Protein AF-A0A1D1UBE6-F1 (afdb_monomer_lite)

Organism: Ramazzottius varieornatus (NCBI:txid947166)

pLDDT: mean 70.31, std 23.58, range [20.42, 98.44]

Foldseek 3Di:
DDDDDDDDDDDDDPPPPPPDPAFDWDWDADDVQRAIETETHEADFAVDADPRDLSRQEYHAYNYEYELPRGHAHAENPNHAYYAYENYEDPDPVDARADVLCRNHVNYQLCRHAEYHYYLYEHQAYALCSNANNQNHFWYWYANYPHNFPLVRQVPPDPPDPDRDTCDRDTDTGGDDDDDDDDPRNCVSNCVSNPDDPDDDDDDDDD

Secondary structure (DSSP, 8-state):
-------------------------EEEEETTTTEEEEESSBPPBTT------TT-SEEEEES-EE-SS-BPPPP--TT--EEEEES-EE--SSS--B--HHHHTTTS-GGG--EEEEES-B-SB--GGGGTT-TT--EEEEES----S-GGGGSSS-TT--S----SS-EEEEE--SS----TTHHHHHHHHTT------------

Structure (mmCIF, N/CA/C/O backbone):
data_AF-A0A1D1UBE6-F1
#
_entry.id   AF-A0A1D1UBE6-F1
#
loop_
_atom_site.group_PDB
_atom_site.id
_atom_site.type_symbol
_atom_site.label_atom_id
_atom_site.label_alt_id
_atom_site.label_comp_id
_atom_site.label_asym_id
_atom_site.label_entity_id
_atom_site.label_seq_id
_atom_site.pdbx_PDB_ins_code
_atom_site.Cartn_x
_atom_site.Cartn_y
_atom_site.Cartn_z
_atom_site.occupancy
_atom_site.B_iso_or_equiv
_atom_site.auth_seq_id
_atom_site.auth_comp_id
_atom_site.auth_asym_id
_atom_site.auth_atom_id
_atom_site.pdbx_PDB_model_num
ATOM 1 N N . MET A 1 1 ? 18.551 23.944 -75.180 1.00 42.81 1 MET A N 1
ATOM 2 C CA . MET A 1 1 ? 18.233 24.371 -73.801 1.00 42.81 1 MET A CA 1
ATOM 3 C C . MET A 1 1 ? 17.431 23.241 -73.170 1.00 42.81 1 MET A C 1
ATOM 5 O O . MET A 1 1 ? 16.301 23.029 -73.580 1.00 42.81 1 MET A O 1
ATOM 9 N N . ALA A 1 2 ? 18.058 22.418 -72.327 1.00 40.81 2 ALA A N 1
ATOM 10 C CA . ALA A 1 2 ? 17.449 21.209 -71.765 1.00 40.81 2 ALA A CA 1
ATOM 11 C C . ALA A 1 2 ? 17.191 21.417 -70.267 1.00 40.81 2 ALA A C 1
ATOM 13 O O . ALA A 1 2 ? 18.104 21.796 -69.536 1.00 40.81 2 ALA A O 1
ATOM 14 N N . ILE A 1 3 ? 15.945 21.211 -69.838 1.00 52.19 3 ILE A N 1
ATOM 15 C CA . ILE A 1 3 ? 15.489 21.374 -68.454 1.00 52.19 3 ILE A CA 1
ATOM 16 C C . ILE A 1 3 ? 15.482 19.985 -67.808 1.00 52.19 3 ILE A C 1
ATOM 18 O O . ILE A 1 3 ? 14.700 19.123 -68.203 1.00 52.19 3 ILE A O 1
ATOM 22 N N . PHE A 1 4 ? 16.362 19.761 -66.832 1.00 48.75 4 PHE A N 1
ATOM 23 C CA . PHE A 1 4 ? 16.368 18.545 -66.018 1.00 48.75 4 PHE A CA 1
ATOM 24 C C . PHE A 1 4 ? 15.447 18.729 -64.806 1.00 48.75 4 PHE A C 1
ATOM 26 O O . PHE A 1 4 ? 15.715 19.551 -63.931 1.00 48.75 4 PHE A O 1
ATOM 33 N N . TYR A 1 5 ? 14.370 17.944 -64.746 1.00 55.28 5 TYR A N 1
ATOM 34 C CA . TYR A 1 5 ? 13.499 17.830 -63.577 1.00 55.28 5 TYR A CA 1
ATOM 35 C C . TYR A 1 5 ? 14.087 16.801 -62.602 1.00 55.28 5 TYR A C 1
ATOM 37 O O . TYR A 1 5 ? 14.108 15.604 -62.881 1.00 55.28 5 TYR A O 1
ATOM 45 N N . GLY A 1 6 ? 14.591 17.272 -61.460 1.00 53.41 6 GLY A N 1
ATOM 46 C CA . GLY A 1 6 ? 15.086 16.420 -60.379 1.00 53.41 6 GLY A CA 1
ATOM 47 C C . GLY A 1 6 ? 13.944 15.909 -59.501 1.00 53.41 6 GLY A C 1
ATOM 48 O O . GLY A 1 6 ? 13.337 16.681 -58.762 1.00 53.41 6 GLY A O 1
ATOM 49 N N . VAL A 1 7 ? 13.669 14.606 -59.554 1.00 55.28 7 VAL A N 1
ATOM 50 C CA . VAL A 1 7 ? 12.710 13.932 -58.667 1.00 55.28 7 VAL A CA 1
ATOM 51 C C . VAL A 1 7 ? 13.413 13.607 -57.347 1.00 55.28 7 VAL A C 1
ATOM 53 O O . VAL A 1 7 ? 14.320 12.779 -57.308 1.00 55.28 7 VAL A O 1
ATOM 56 N N . ARG A 1 8 ? 13.022 14.267 -56.250 1.00 65.12 8 ARG A N 1
ATOM 57 C CA . ARG A 1 8 ? 13.488 13.919 -54.898 1.00 65.12 8 ARG A CA 1
ATOM 58 C C . ARG A 1 8 ? 12.625 12.788 -54.341 1.00 65.12 8 ARG A C 1
ATOM 60 O O . ARG A 1 8 ? 11.458 13.000 -54.027 1.00 65.12 8 ARG A O 1
ATOM 67 N N . ALA A 1 9 ? 13.206 11.598 -54.214 1.00 59.09 9 ALA A N 1
ATOM 68 C CA . ALA A 1 9 ? 12.583 10.474 -53.528 1.00 59.09 9 ALA A CA 1
ATOM 69 C C . ALA A 1 9 ? 12.573 10.730 -52.010 1.00 59.09 9 ALA A C 1
ATOM 71 O O . ALA A 1 9 ? 13.627 10.801 -51.379 1.00 59.09 9 ALA A O 1
ATOM 72 N N . PHE A 1 10 ? 11.384 10.883 -51.428 1.00 57.28 10 PHE A N 1
ATOM 73 C CA . PHE A 1 10 ? 11.192 10.894 -49.979 1.00 57.28 10 PHE A CA 1
ATOM 74 C C . PHE A 1 10 ? 11.117 9.450 -49.482 1.00 57.28 10 PHE A C 1
ATOM 76 O O . PHE A 1 10 ? 10.146 8.741 -49.739 1.00 57.28 10 PHE A O 1
ATOM 83 N N . VAL A 1 11 ? 12.158 9.006 -48.780 1.00 70.25 11 VAL A N 1
ATOM 84 C CA . VAL A 1 11 ? 12.165 7.717 -48.083 1.00 70.25 11 VAL A CA 1
ATOM 85 C C . VAL A 1 11 ? 11.374 7.883 -46.787 1.00 70.25 11 VAL A C 1
ATOM 87 O O . VAL A 1 11 ? 11.845 8.501 -45.834 1.00 70.25 11 VAL A O 1
ATOM 90 N N . PHE A 1 12 ? 10.153 7.352 -46.758 1.00 58.09 12 PHE A N 1
ATOM 91 C CA . PHE A 1 12 ? 9.371 7.223 -45.532 1.00 58.09 12 PHE A CA 1
ATOM 92 C C . PHE A 1 12 ? 9.914 6.040 -44.720 1.00 58.09 12 PHE A C 1
ATOM 94 O O . PHE A 1 12 ? 9.637 4.883 -45.029 1.00 58.09 12 PHE A O 1
ATOM 101 N N . CYS A 1 13 ? 10.688 6.323 -43.671 1.00 65.00 13 CYS A N 1
ATOM 102 C CA . CYS A 1 13 ? 10.974 5.333 -42.634 1.00 65.00 13 CYS A CA 1
ATOM 103 C C . CYS A 1 13 ? 9.685 5.056 -41.850 1.00 65.00 13 CYS A C 1
ATOM 105 O O . CYS A 1 13 ? 9.280 5.853 -41.004 1.00 65.00 13 CYS A O 1
ATOM 107 N N . LEU A 1 14 ? 9.041 3.923 -42.129 1.00 58.41 14 LEU A N 1
ATOM 108 C CA . LEU A 1 14 ? 7.989 3.369 -41.281 1.00 58.41 14 LEU A CA 1
ATOM 109 C C . LEU A 1 14 ? 8.622 2.913 -39.964 1.00 58.41 14 LEU A C 1
ATOM 111 O O . LEU A 1 14 ? 9.176 1.820 -39.868 1.00 58.41 14 LEU A O 1
ATOM 115 N N . VAL A 1 15 ? 8.554 3.764 -38.941 1.00 65.56 15 VAL A N 1
ATOM 116 C CA . VAL A 1 15 ? 8.836 3.347 -37.567 1.00 65.56 15 VAL A CA 1
ATOM 117 C C . VAL A 1 15 ? 7.650 2.502 -37.115 1.00 65.56 15 VAL A C 1
ATOM 119 O O . VAL A 1 15 ? 6.598 3.026 -36.754 1.00 65.56 15 VAL A O 1
ATOM 122 N N . VAL A 1 16 ? 7.802 1.180 -37.176 1.00 53.41 16 VAL A N 1
ATOM 123 C CA . VAL A 1 16 ? 6.866 0.253 -36.539 1.00 53.41 16 VAL A CA 1
ATOM 124 C C . VAL A 1 16 ? 7.056 0.409 -35.034 1.00 53.41 16 VAL A C 1
ATOM 126 O O . VAL A 1 16 ? 7.953 -0.185 -34.440 1.00 53.41 16 VAL A O 1
ATOM 129 N N . VAL A 1 17 ? 6.240 1.259 -34.412 1.00 58.31 17 VAL A N 1
ATOM 130 C CA . VAL A 1 17 ? 6.139 1.301 -32.954 1.00 58.31 17 VAL A CA 1
ATOM 131 C C . VAL A 1 17 ? 5.427 0.016 -32.558 1.00 58.31 17 VAL A C 1
ATOM 133 O O . VAL A 1 17 ? 4.223 -0.119 -32.765 1.00 58.31 17 VAL A O 1
ATOM 136 N N . ALA A 1 18 ? 6.179 -0.958 -32.047 1.00 52.38 18 ALA A N 1
ATOM 137 C CA . ALA A 1 18 ? 5.589 -2.120 -31.409 1.00 52.38 18 ALA A CA 1
ATOM 138 C C . ALA A 1 18 ? 4.730 -1.609 -30.247 1.00 52.38 18 ALA A C 1
ATOM 140 O O . ALA A 1 18 ? 5.251 -1.192 -29.213 1.00 52.38 18 ALA A O 1
ATOM 141 N N . THR A 1 19 ? 3.412 -1.588 -30.434 1.00 50.34 19 THR A N 1
ATOM 142 C CA . THR A 1 19 ? 2.464 -1.381 -29.346 1.00 50.34 19 THR A CA 1
ATOM 143 C C . THR A 1 19 ? 2.582 -2.609 -28.461 1.00 50.34 19 THR A C 1
ATOM 145 O O . THR A 1 19 ? 1.944 -3.633 -28.717 1.00 50.34 19 THR A O 1
ATOM 148 N N . SER A 1 20 ? 3.467 -2.549 -27.462 1.00 53.88 20 SER A N 1
ATOM 149 C CA . SER A 1 20 ? 3.431 -3.504 -26.366 1.00 53.88 20 SER A CA 1
ATOM 150 C C . SER A 1 20 ? 1.993 -3.514 -25.866 1.00 53.88 20 SER A C 1
ATOM 152 O O . SER A 1 20 ? 1.394 -2.452 -25.682 1.00 53.88 20 SER A O 1
ATOM 154 N N . ALA A 1 21 ? 1.398 -4.702 -25.754 1.00 54.44 21 ALA A N 1
ATOM 155 C CA . ALA A 1 21 ? 0.095 -4.844 -25.131 1.00 54.44 21 ALA A CA 1
ATOM 156 C C . ALA A 1 21 ? 0.196 -4.147 -23.774 1.00 54.44 21 ALA A C 1
ATOM 158 O O . ALA A 1 21 ? 0.925 -4.605 -22.894 1.00 54.44 21 ALA A O 1
ATOM 159 N N . GLN A 1 22 ? -0.419 -2.969 -23.658 1.00 58.25 22 GLN A N 1
ATOM 160 C CA . GLN A 1 22 ? -0.362 -2.194 -22.436 1.00 58.25 22 GLN A CA 1
ATOM 161 C C . GLN A 1 22 ? -1.044 -3.069 -21.397 1.00 58.25 22 GLN A C 1
ATOM 163 O O . GLN A 1 22 ? -2.243 -3.334 -21.494 1.00 58.25 22 GLN A O 1
ATOM 168 N N . ASN A 1 23 ? -0.267 -3.601 -20.455 1.00 74.69 23 ASN A N 1
ATOM 169 C CA . ASN A 1 23 ? -0.836 -4.222 -19.275 1.00 74.69 23 ASN A CA 1
ATOM 170 C C . ASN A 1 23 ? -1.682 -3.121 -18.630 1.00 74.69 23 ASN A C 1
ATOM 172 O O . ASN A 1 23 ? -1.142 -2.141 -18.131 1.00 74.69 23 ASN A O 1
ATOM 176 N N . LEU A 1 24 ? -3.002 -3.197 -18.770 1.00 88.38 24 LEU A N 1
ATOM 177 C CA . LEU A 1 24 ? -3.910 -2.220 -18.183 1.00 88.38 24 LEU A CA 1
ATOM 178 C C . LEU A 1 24 ? -4.082 -2.576 -16.711 1.00 88.38 24 LEU A C 1
ATOM 180 O O . LEU A 1 24 ? -4.270 -3.749 -16.383 1.00 88.38 24 LEU A O 1
ATOM 184 N N . LEU A 1 25 ? -4.038 -1.566 -15.846 1.00 94.06 25 LEU A N 1
ATOM 185 C CA . LEU A 1 25 ? -4.373 -1.728 -14.438 1.00 94.06 25 LEU A CA 1
ATOM 186 C C . LEU A 1 25 ? -5.823 -2.203 -14.320 1.00 94.06 25 LEU A C 1
ATOM 188 O O . LEU A 1 25 ? -6.737 -1.558 -14.837 1.00 94.06 25 LEU A O 1
ATOM 192 N N . ARG A 1 26 ? -6.039 -3.333 -13.644 1.00 95.69 26 ARG A N 1
ATOM 193 C CA . ARG A 1 26 ? -7.376 -3.892 -13.408 1.00 95.69 26 ARG A CA 1
ATOM 194 C C . ARG A 1 26 ? -7.635 -4.015 -11.921 1.00 95.69 26 ARG A C 1
ATOM 196 O O . ARG A 1 26 ? -6.985 -4.819 -11.263 1.00 95.69 26 ARG A O 1
ATOM 203 N N . CYS A 1 27 ? -8.607 -3.268 -11.415 1.00 97.19 27 CYS A N 1
ATOM 204 C CA . CYS A 1 27 ? -9.098 -3.406 -10.048 1.00 97.19 27 CYS A CA 1
ATOM 205 C C . CYS A 1 27 ? -10.400 -4.211 -10.048 1.00 97.19 27 CYS A C 1
ATOM 207 O O . CYS A 1 27 ? -11.317 -3.912 -10.809 1.00 97.19 27 CYS A O 1
ATOM 209 N N . THR A 1 28 ? -10.456 -5.261 -9.231 1.00 97.38 28 THR A N 1
ATOM 210 C CA . THR A 1 28 ? -11.635 -6.119 -9.057 1.00 97.38 28 THR A CA 1
ATOM 211 C C . THR A 1 28 ? -12.072 -6.055 -7.604 1.00 97.38 28 THR A C 1
ATOM 213 O O . THR A 1 28 ? -11.284 -6.398 -6.723 1.00 97.38 28 THR A O 1
ATOM 216 N N . TYR A 1 29 ? -13.311 -5.625 -7.377 1.00 97.81 29 TYR A N 1
ATOM 217 C CA . TYR A 1 29 ? -13.951 -5.648 -6.067 1.00 97.81 29 TYR A CA 1
ATOM 218 C C . TYR A 1 29 ? -14.656 -6.988 -5.845 1.00 97.81 29 TYR A C 1
ATOM 220 O O . TYR A 1 29 ? -15.282 -7.532 -6.760 1.00 97.81 29 TYR A O 1
ATOM 228 N N . ARG A 1 30 ? -14.560 -7.516 -4.628 1.00 97.81 30 ARG A N 1
ATOM 229 C CA . ARG A 1 30 ? -15.274 -8.701 -4.171 1.00 97.81 30 ARG A CA 1
ATOM 230 C C . ARG A 1 30 ? -16.101 -8.333 -2.943 1.00 97.81 30 ARG A C 1
ATOM 232 O O . ARG A 1 30 ? -15.570 -7.945 -1.912 1.00 97.81 30 ARG A O 1
ATOM 239 N N . GLU A 1 31 ? -17.412 -8.507 -3.062 1.00 96.25 31 GLU A N 1
ATOM 240 C CA . GLU A 1 31 ? -18.382 -8.082 -2.048 1.00 96.25 31 GLU A CA 1
ATOM 241 C C . GLU A 1 31 ? -18.304 -8.911 -0.753 1.00 96.25 31 GLU A C 1
ATOM 243 O O . GLU A 1 31 ? -18.347 -8.353 0.338 1.00 96.25 31 GLU A O 1
ATOM 248 N N . ASN A 1 32 ? -18.105 -10.232 -0.859 1.00 95.12 32 ASN A N 1
ATOM 249 C CA . ASN A 1 32 ? -18.142 -11.156 0.288 1.00 95.12 32 ASN A CA 1
ATOM 250 C C . ASN A 1 32 ? -17.136 -10.825 1.400 1.00 95.12 32 ASN A C 1
ATOM 252 O O . ASN A 1 32 ? -17.429 -11.020 2.576 1.00 95.12 32 ASN A O 1
ATOM 256 N N . ASP A 1 33 ? -15.943 -10.372 1.025 1.00 96.00 33 ASP A N 1
ATOM 257 C CA . ASP A 1 33 ? -14.864 -9.988 1.940 1.00 96.00 33 ASP A CA 1
ATOM 258 C C . ASP A 1 33 ? -14.568 -8.483 1.874 1.00 96.00 33 ASP A C 1
ATOM 260 O O . ASP A 1 33 ? -13.644 -8.006 2.527 1.00 96.00 33 ASP A O 1
ATOM 264 N N . ARG A 1 34 ? -15.368 -7.721 1.110 1.00 97.62 34 ARG A N 1
ATOM 265 C CA . ARG A 1 34 ? -15.159 -6.296 0.828 1.00 97.62 34 ARG A CA 1
ATOM 266 C C . ARG A 1 34 ? -13.705 -6.006 0.446 1.00 97.62 34 ARG A C 1
ATOM 268 O O . ARG A 1 34 ? -13.099 -5.059 0.954 1.00 97.62 34 ARG A O 1
ATOM 275 N N . SER A 1 35 ? -13.124 -6.844 -0.409 1.00 98.25 35 SER A N 1
ATOM 276 C CA . SER A 1 35 ? -11.735 -6.715 -0.846 1.00 98.25 35 SER A CA 1
ATOM 277 C C . SER A 1 35 ? -11.649 -6.141 -2.257 1.00 98.25 35 SER A C 1
ATOM 279 O O . SER A 1 35 ? -12.432 -6.491 -3.139 1.00 98.25 35 SER A O 1
ATOM 281 N N . THR A 1 36 ? -10.671 -5.269 -2.498 1.00 98.44 36 THR A N 1
ATOM 282 C CA . THR A 1 36 ? -10.303 -4.832 -3.847 1.00 98.44 36 THR A CA 1
ATOM 283 C C . THR A 1 36 ? -8.904 -5.325 -4.171 1.00 98.44 36 THR A C 1
ATOM 285 O O . THR A 1 36 ? -7.945 -5.043 -3.457 1.00 98.44 36 THR A O 1
ATOM 288 N N . THR A 1 37 ? -8.762 -6.028 -5.292 1.00 98.06 37 THR A N 1
ATOM 289 C CA . THR A 1 37 ? -7.453 -6.402 -5.839 1.00 98.06 37 THR A CA 1
ATOM 290 C C . THR A 1 37 ? -7.199 -5.642 -7.129 1.00 98.06 37 THR A C 1
ATOM 292 O O . THR A 1 37 ? -7.903 -5.847 -8.116 1.00 98.06 37 THR A O 1
ATOM 295 N N . CYS A 1 38 ? -6.179 -4.789 -7.134 1.00 97.69 38 CYS A N 1
ATOM 296 C CA . CYS A 1 38 ? -5.659 -4.124 -8.318 1.00 97.69 38 CYS A CA 1
ATOM 297 C C . CYS A 1 38 ? -4.440 -4.882 -8.841 1.00 97.69 38 CYS A C 1
ATOM 299 O O . CYS A 1 38 ? -3.483 -5.101 -8.097 1.00 97.69 38 CYS A O 1
ATOM 301 N N . ARG A 1 39 ? -4.476 -5.290 -10.113 1.00 95.75 39 ARG A N 1
ATOM 302 C CA . ARG A 1 39 ? -3.428 -6.100 -10.728 1.00 95.75 39 ARG A CA 1
ATOM 303 C C . ARG A 1 39 ? -2.968 -5.574 -12.081 1.00 95.75 39 ARG A C 1
ATOM 305 O O . ARG A 1 39 ? -3.794 -5.206 -12.919 1.00 95.75 39 ARG A O 1
ATOM 312 N N . GLY A 1 40 ? -1.657 -5.648 -12.302 1.00 93.75 40 GLY A N 1
ATOM 313 C CA . GLY A 1 40 ? -1.020 -5.343 -13.576 1.00 93.75 40 GLY A CA 1
ATOM 314 C C . GLY A 1 40 ? -0.933 -3.847 -13.873 1.00 93.75 40 GLY A C 1
ATOM 315 O O . GLY A 1 40 ? -1.525 -3.007 -13.202 1.00 93.75 40 GLY A O 1
ATOM 316 N N . GLY A 1 41 ? -0.204 -3.526 -14.936 1.00 92.25 41 GLY A N 1
ATOM 317 C CA . GLY A 1 41 ? -0.157 -2.188 -15.509 1.00 92.25 41 GLY A CA 1
ATOM 318 C C . GLY A 1 41 ? 0.529 -1.129 -14.673 1.00 92.25 41 GLY A C 1
ATOM 319 O O . GLY A 1 41 ? 1.384 -1.431 -13.845 1.00 92.25 41 GLY A O 1
ATOM 320 N N . THR A 1 42 ? 0.208 0.128 -14.964 1.00 92.44 42 THR A N 1
ATOM 321 C CA . THR A 1 42 ? 0.824 1.288 -14.321 1.00 92.44 42 THR A CA 1
ATOM 322 C C . THR A 1 42 ? -0.147 1.908 -13.331 1.00 92.44 42 THR A C 1
ATOM 324 O O . THR A 1 42 ? -1.310 2.137 -13.664 1.00 92.44 42 THR A O 1
ATOM 327 N N . TRP A 1 43 ? 0.325 2.176 -12.113 1.00 93.44 43 TRP A N 1
ATOM 328 C CA . TRP A 1 43 ? -0.470 2.922 -11.142 1.00 93.44 43 TRP A CA 1
ATOM 329 C C . TRP A 1 43 ? -0.743 4.342 -11.663 1.00 93.44 43 TRP A C 1
ATOM 331 O O . TRP A 1 43 ? 0.165 4.932 -12.267 1.00 93.44 43 TRP A O 1
ATOM 341 N N . PRO A 1 44 ? -1.940 4.911 -11.429 1.00 93.00 44 PRO A N 1
ATOM 342 C CA . PRO A 1 44 ? -2.297 6.208 -11.987 1.00 93.00 44 PRO A CA 1
ATOM 343 C C . PRO A 1 44 ? -1.344 7.323 -11.541 1.00 93.00 44 PRO A C 1
ATOM 345 O O . PRO A 1 44 ? -0.728 7.260 -10.467 1.00 93.00 44 PRO A O 1
ATOM 348 N N . ALA A 1 45 ? -1.215 8.348 -12.380 1.00 91.38 45 ALA A N 1
ATOM 349 C CA . ALA A 1 45 ? -0.453 9.546 -12.040 1.00 91.38 45 ALA A CA 1
ATOM 350 C C . ALA A 1 45 ? -1.246 10.424 -11.056 1.00 91.38 45 ALA A C 1
ATOM 352 O O . ALA A 1 45 ? -2.471 10.349 -10.987 1.00 91.38 45 ALA A O 1
ATOM 353 N N . ALA A 1 46 ? -0.590 11.291 -10.284 1.00 88.56 46 ALA A N 1
ATOM 354 C CA . ALA A 1 46 ? -1.316 12.152 -9.357 1.00 88.56 46 ALA A CA 1
ATOM 355 C C . ALA A 1 46 ? -2.302 13.060 -10.108 1.00 88.56 46 ALA A C 1
ATOM 357 O O . ALA A 1 46 ? -1.961 13.661 -11.125 1.00 88.56 46 ALA A O 1
ATOM 358 N N . GLY A 1 47 ? -3.520 13.150 -9.572 1.00 87.94 47 GLY A N 1
ATOM 359 C CA . GLY A 1 47 ? -4.668 13.766 -10.240 1.00 87.94 47 GLY A CA 1
ATOM 360 C C . GLY A 1 47 ? -5.615 12.736 -10.861 1.00 87.94 47 GLY A C 1
ATOM 361 O O . GLY A 1 47 ? -6.793 13.031 -11.027 1.00 87.94 47 GLY A O 1
ATOM 362 N N . GLU A 1 48 ? -5.142 11.515 -11.117 1.00 90.12 48 GLU A N 1
ATOM 363 C CA . GLU A 1 48 ? -5.973 10.387 -11.534 1.00 90.12 48 GLU A CA 1
ATOM 364 C C . GLU A 1 48 ? -6.408 9.561 -10.316 1.00 90.12 48 GLU A C 1
ATOM 366 O O . GLU A 1 48 ? -5.647 9.357 -9.366 1.00 90.12 48 GLU A O 1
ATOM 371 N N . THR A 1 49 ? -7.647 9.073 -10.338 1.00 88.88 49 THR A N 1
ATOM 372 C CA . THR A 1 49 ? -8.212 8.242 -9.271 1.00 88.88 49 THR A CA 1
ATOM 373 C C . THR A 1 49 ? -8.413 6.821 -9.783 1.00 88.88 49 THR A C 1
ATOM 375 O O . THR A 1 49 ? -9.207 6.636 -10.712 1.00 88.88 49 THR A O 1
ATOM 378 N N . PRO A 1 50 ? -7.745 5.801 -9.211 1.00 91.50 50 PRO A N 1
ATOM 379 C CA . PRO A 1 50 ? -8.089 4.424 -9.533 1.00 91.50 50 PRO A CA 1
ATOM 380 C C . PRO A 1 50 ? -9.530 4.150 -9.087 1.00 91.50 50 PRO A C 1
ATOM 382 O O . PRO A 1 50 ? -9.970 4.639 -8.046 1.00 91.50 50 PRO A O 1
ATOM 385 N N . ASN A 1 51 ? -10.263 3.362 -9.870 1.00 93.62 51 ASN A N 1
ATOM 386 C CA . ASN A 1 51 ? -11.609 2.937 -9.503 1.00 93.62 51 ASN A CA 1
ATOM 387 C C . ASN A 1 51 ? -11.520 1.843 -8.426 1.00 93.62 51 ASN A C 1
ATOM 389 O O . ASN A 1 51 ? -11.299 0.673 -8.745 1.00 93.62 51 ASN A O 1
ATOM 393 N N . ILE A 1 52 ? -11.618 2.247 -7.160 1.00 97.00 52 ILE A N 1
ATOM 394 C CA . ILE A 1 52 ? -11.609 1.373 -5.984 1.00 97.00 52 ILE A CA 1
ATOM 395 C C . ILE A 1 52 ? -12.874 1.670 -5.189 1.00 97.00 52 ILE A C 1
ATOM 397 O O . ILE A 1 52 ? -13.182 2.835 -4.935 1.00 97.00 52 ILE A O 1
ATOM 401 N N . ASP A 1 53 ? -13.595 0.620 -4.807 1.00 96.88 53 ASP A N 1
ATOM 402 C CA . ASP A 1 53 ? -14.852 0.747 -4.077 1.00 96.88 53 ASP A CA 1
ATOM 403 C C . ASP A 1 53 ? -14.622 1.342 -2.677 1.00 96.88 53 ASP A C 1
ATOM 405 O O . ASP A 1 53 ? -13.686 0.945 -1.976 1.00 96.88 53 ASP A O 1
ATOM 409 N N . ALA A 1 54 ? -15.463 2.290 -2.262 1.00 96.12 54 ALA A N 1
ATOM 410 C CA . ALA A 1 54 ? -15.330 2.978 -0.977 1.00 96.12 54 ALA A CA 1
ATOM 411 C C . ALA A 1 54 ? -15.530 2.044 0.232 1.00 96.12 54 ALA A C 1
ATOM 413 O O . ALA A 1 54 ? -14.990 2.314 1.306 1.00 96.12 54 ALA A O 1
ATOM 414 N N . GLU A 1 55 ? -16.242 0.929 0.050 1.00 97.06 55 GLU A N 1
ATOM 415 C CA . GLU A 1 55 ? -16.467 -0.089 1.079 1.00 97.06 55 GLU A CA 1
ATOM 416 C C . GLU A 1 55 ? -15.284 -1.054 1.239 1.00 97.06 55 GLU A C 1
ATOM 418 O O . GLU A 1 55 ? -15.344 -1.967 2.062 1.00 97.06 55 GLU A O 1
ATOM 423 N N . THR A 1 56 ? -14.203 -0.869 0.471 1.00 98.25 56 THR A N 1
ATOM 424 C CA . THR A 1 56 ? -13.005 -1.713 0.539 1.00 98.25 56 THR A CA 1
ATOM 425 C C . THR A 1 56 ? -12.394 -1.711 1.943 1.00 98.25 56 THR A C 1
ATOM 427 O O . THR A 1 56 ? -11.937 -0.680 2.436 1.00 98.25 56 THR A O 1
ATOM 430 N N . THR A 1 57 ? -12.316 -2.899 2.542 1.00 98.19 57 THR A N 1
ATOM 431 C CA . THR A 1 57 ? -11.632 -3.162 3.820 1.00 98.19 57 THR A CA 1
ATOM 432 C C . THR A 1 57 ? -10.237 -3.749 3.640 1.00 98.19 57 THR A C 1
ATOM 434 O O . THR A 1 57 ? -9.349 -3.515 4.462 1.00 98.19 57 THR A O 1
ATOM 437 N N . GLU A 1 58 ? -10.010 -4.441 2.521 1.00 98.19 58 GLU A N 1
ATOM 438 C CA . GLU A 1 58 ? -8.723 -5.034 2.163 1.00 98.19 58 GLU A CA 1
ATOM 439 C C . GLU A 1 58 ? -8.324 -4.605 0.747 1.00 98.19 58 GLU A C 1
ATOM 441 O O . GLU A 1 58 ? -9.036 -4.887 -0.218 1.00 98.19 58 GLU A O 1
ATOM 446 N N . LEU A 1 59 ? -7.184 -3.927 0.605 1.00 98.25 59 LEU A N 1
ATOM 447 C CA . LEU A 1 59 ? -6.654 -3.496 -0.689 1.00 98.25 59 LEU A CA 1
ATOM 448 C C . LEU A 1 59 ? -5.363 -4.243 -1.019 1.00 98.25 59 LEU A C 1
ATOM 450 O O . LEU A 1 59 ? -4.359 -4.114 -0.320 1.00 98.25 59 LEU A O 1
ATOM 454 N N . GLY A 1 60 ? -5.378 -4.983 -2.125 1.00 97.75 60 GLY A N 1
ATOM 455 C CA . GLY A 1 60 ? -4.203 -5.632 -2.699 1.00 97.75 60 GLY A CA 1
ATOM 456 C C . GLY A 1 60 ? -3.722 -4.927 -3.966 1.00 97.75 60 GLY A C 1
ATOM 457 O O . GLY A 1 60 ? -4.497 -4.751 -4.902 1.00 97.75 60 GLY A O 1
ATOM 458 N N . LEU A 1 61 ? -2.435 -4.593 -4.033 1.00 96.44 61 LEU A N 1
ATOM 459 C CA . LEU A 1 61 ? -1.751 -3.985 -5.176 1.00 96.44 61 LEU A CA 1
ATOM 460 C C . LEU A 1 61 ? -0.694 -4.962 -5.716 1.00 96.44 61 LEU A C 1
ATOM 462 O O . LEU A 1 61 ? 0.344 -5.157 -5.088 1.00 96.44 61 LEU A O 1
ATOM 466 N N . TRP A 1 62 ? -0.966 -5.602 -6.856 1.00 95.38 62 TRP A N 1
ATOM 467 C CA . TRP A 1 62 ? -0.196 -6.746 -7.364 1.00 95.38 62 TRP A CA 1
ATOM 468 C C . TRP A 1 62 ? 0.343 -6.511 -8.770 1.00 95.38 62 TRP A C 1
ATOM 470 O O . TRP A 1 62 ? -0.399 -6.107 -9.662 1.00 95.38 62 TRP A O 1
ATOM 480 N N . ASP A 1 63 ? 1.609 -6.842 -9.017 1.00 92.75 63 ASP A N 1
ATOM 481 C CA . ASP A 1 63 ? 2.211 -6.725 -10.354 1.00 92.75 63 ASP A CA 1
ATOM 482 C C . ASP A 1 63 ? 2.072 -5.300 -10.944 1.00 92.75 63 ASP A C 1
ATOM 484 O O . ASP A 1 63 ? 1.872 -5.127 -12.149 1.00 92.75 63 ASP A O 1
ATOM 488 N N . ILE A 1 64 ? 2.120 -4.270 -10.088 1.00 91.75 64 ILE A N 1
ATOM 489 C CA . ILE A 1 64 ? 1.918 -2.872 -10.478 1.00 91.75 64 ILE A CA 1
ATOM 490 C C . ILE A 1 64 ? 3.268 -2.198 -10.728 1.00 91.75 64 ILE A C 1
ATOM 492 O O . ILE A 1 64 ? 4.202 -2.294 -9.927 1.00 91.75 64 ILE A O 1
ATOM 496 N N . ALA A 1 65 ? 3.358 -1.479 -11.844 1.00 90.88 65 ALA A N 1
ATOM 497 C CA . ALA A 1 65 ? 4.433 -0.541 -12.118 1.00 90.88 65 ALA A CA 1
ATOM 498 C C . ALA A 1 65 ? 4.054 0.836 -11.567 1.00 90.88 65 ALA A C 1
ATOM 500 O O . ALA A 1 65 ? 3.182 1.523 -12.100 1.00 90.88 65 ALA A O 1
ATOM 501 N N . PHE A 1 66 ? 4.711 1.262 -10.500 1.00 88.88 66 PHE A N 1
ATOM 502 C CA . PHE A 1 66 ? 4.542 2.603 -9.970 1.00 88.88 66 PHE A CA 1
ATOM 503 C C . PHE A 1 66 ? 5.484 3.587 -10.664 1.00 88.88 66 PHE A C 1
ATOM 505 O O . PHE A 1 66 ? 6.654 3.293 -10.934 1.00 88.88 66 PHE A O 1
ATOM 512 N N . GLN A 1 67 ? 4.971 4.782 -10.939 1.00 85.62 67 GLN A N 1
ATOM 513 C CA . GLN A 1 67 ? 5.746 5.860 -11.543 1.00 85.62 67 GLN A CA 1
ATOM 514 C C . GLN A 1 67 ? 6.738 6.428 -10.519 1.00 85.62 67 GLN A C 1
ATOM 516 O O . GLN A 1 67 ? 6.400 6.613 -9.350 1.00 85.62 67 GLN A O 1
ATOM 521 N N . LYS A 1 68 ? 7.971 6.720 -10.955 1.00 79.56 68 LYS A N 1
ATOM 522 C CA . LYS A 1 68 ? 9.026 7.288 -10.090 1.00 79.56 68 LYS A CA 1
ATOM 523 C C . LYS A 1 68 ? 8.638 8.648 -9.510 1.00 79.56 68 LYS A C 1
ATOM 525 O O . LYS A 1 68 ? 9.026 8.987 -8.397 1.00 79.56 68 LYS A O 1
ATOM 530 N N . VAL A 1 69 ? 7.925 9.438 -10.304 1.00 80.56 69 VAL A N 1
ATOM 531 C CA . VAL A 1 69 ? 7.488 10.791 -9.971 1.00 80.56 69 VAL A CA 1
ATOM 532 C C . VAL A 1 69 ? 5.979 10.825 -10.148 1.00 80.56 69 VAL A C 1
ATOM 534 O O . VAL A 1 69 ? 5.459 10.198 -11.066 1.00 80.56 69 VAL A O 1
ATOM 537 N N . ASN A 1 70 ? 5.293 11.577 -9.290 1.00 84.81 70 ASN A N 1
ATOM 538 C CA . ASN A 1 70 ? 3.868 11.856 -9.437 1.00 84.81 70 ASN A CA 1
ATOM 539 C C . ASN A 1 70 ? 2.953 10.625 -9.292 1.00 84.81 70 ASN A C 1
ATOM 541 O O . ASN A 1 70 ? 2.031 10.445 -10.078 1.00 84.81 70 ASN A O 1
ATOM 545 N N . VAL A 1 71 ? 3.183 9.778 -8.286 1.00 89.38 71 VAL A N 1
ATOM 546 C CA . VAL A 1 71 ? 2.283 8.654 -7.984 1.00 89.38 71 VAL A CA 1
ATOM 547 C C . VAL A 1 71 ? 0.941 9.158 -7.425 1.00 89.38 71 VAL A C 1
ATOM 549 O O . VAL A 1 71 ? 0.908 10.022 -6.538 1.00 89.38 71 VAL A O 1
ATOM 552 N N . ALA A 1 72 ? -0.179 8.642 -7.941 1.00 93.31 72 ALA A N 1
ATOM 553 C CA . ALA A 1 72 ? -1.484 8.871 -7.330 1.00 93.31 72 ALA A CA 1
ATOM 554 C C . ALA A 1 72 ? -1.525 8.278 -5.920 1.00 93.31 72 ALA A C 1
ATOM 556 O O . ALA A 1 72 ? -1.025 7.180 -5.674 1.00 93.31 72 ALA A O 1
ATOM 557 N N . ALA A 1 73 ? -2.168 8.987 -4.998 1.00 94.75 73 ALA A N 1
ATOM 558 C CA . ALA A 1 73 ? -2.486 8.408 -3.704 1.00 94.75 73 ALA A CA 1
ATOM 559 C C . ALA A 1 73 ? -3.565 7.333 -3.861 1.00 94.75 73 ALA A C 1
ATOM 561 O O . ALA A 1 73 ? -4.450 7.456 -4.711 1.00 94.75 73 ALA A O 1
ATOM 562 N N . ILE A 1 74 ? -3.534 6.327 -2.992 1.00 95.38 74 ILE A N 1
ATOM 563 C CA . ILE A 1 74 ? -4.696 5.478 -2.741 1.00 95.38 74 ILE A CA 1
ATOM 564 C C . ILE A 1 74 ? -5.857 6.414 -2.355 1.00 95.38 74 ILE A C 1
ATOM 566 O O . ILE A 1 74 ? -5.643 7.349 -1.572 1.00 95.38 74 ILE A O 1
ATOM 570 N N . PRO A 1 75 ? -7.062 6.240 -2.931 1.00 95.69 75 PRO A N 1
ATOM 571 C CA . PRO A 1 75 ? -8.220 7.048 -2.568 1.00 95.69 75 PRO A CA 1
ATOM 572 C C . PRO A 1 75 ? -8.518 6.936 -1.067 1.00 95.69 75 PRO A C 1
ATOM 574 O O . PRO A 1 75 ? -8.047 6.027 -0.386 1.00 95.69 75 PRO A O 1
ATOM 577 N N . SER A 1 76 ? -9.287 7.882 -0.530 1.00 95.38 76 SER A N 1
ATOM 578 C CA . SER A 1 76 ? -9.730 7.784 0.862 1.00 95.38 76 SER A CA 1
ATOM 579 C C . SER A 1 76 ? -10.668 6.585 1.001 1.00 95.38 76 SER A C 1
ATOM 581 O O . SER A 1 76 ? -11.764 6.591 0.445 1.00 95.38 76 SER A O 1
ATOM 583 N N . LEU A 1 77 ? -10.212 5.558 1.715 1.00 96.56 77 LEU A N 1
ATOM 584 C CA . LEU A 1 77 ? -10.955 4.332 1.991 1.00 96.56 77 LEU A CA 1
ATOM 585 C C . LEU A 1 77 ? -11.195 4.278 3.506 1.00 96.56 77 LEU A C 1
ATOM 587 O O . LEU A 1 77 ? -10.294 3.874 4.246 1.00 96.56 77 LEU A O 1
ATOM 591 N N . PRO A 1 78 ? -12.353 4.757 3.996 1.00 95.69 78 PRO A N 1
ATOM 592 C CA . PRO A 1 78 ? -12.581 4.955 5.429 1.00 95.69 78 PRO A CA 1
ATOM 593 C C . PRO A 1 78 ? -12.549 3.649 6.229 1.00 95.69 78 PRO A C 1
ATOM 595 O O . PRO A 1 78 ? -12.205 3.676 7.409 1.00 95.69 78 PRO A O 1
ATOM 598 N N . ASN A 1 79 ? -12.857 2.528 5.572 1.00 96.88 79 ASN A N 1
ATOM 599 C CA . ASN A 1 79 ? -12.935 1.199 6.169 1.00 96.88 79 ASN A CA 1
ATOM 600 C C . ASN A 1 79 ? -11.678 0.348 5.917 1.00 96.88 79 ASN A C 1
ATOM 602 O O . ASN A 1 79 ? -11.691 -0.842 6.217 1.00 96.88 79 ASN A O 1
ATOM 606 N N . LEU A 1 80 ? -10.612 0.913 5.334 1.00 97.81 80 LEU A N 1
ATOM 607 C CA . LEU A 1 80 ? -9.423 0.142 4.977 1.00 97.81 80 LEU A CA 1
ATOM 608 C C . LEU A 1 80 ? -8.647 -0.293 6.224 1.00 97.81 80 LEU A C 1
ATOM 610 O O . LEU A 1 80 ? -8.036 0.525 6.911 1.00 97.81 80 LEU A O 1
ATOM 614 N N . GLU A 1 81 ? -8.611 -1.600 6.453 1.00 97.25 81 GLU A N 1
ATOM 615 C CA . GLU A 1 81 ? -7.911 -2.233 7.570 1.00 97.25 81 GLU A CA 1
ATOM 616 C C . GLU A 1 81 ? -6.631 -2.935 7.115 1.00 97.25 81 GLU A C 1
ATOM 618 O O . GLU A 1 81 ? -5.670 -3.024 7.883 1.00 97.25 81 GLU A O 1
ATOM 623 N N . LYS A 1 82 ? -6.590 -3.421 5.867 1.00 97.44 82 LYS A N 1
ATOM 624 C CA . LYS A 1 82 ? -5.447 -4.169 5.334 1.00 97.44 82 LYS A CA 1
ATOM 625 C C . LYS A 1 82 ? -4.981 -3.610 4.002 1.00 97.44 82 LYS A C 1
ATOM 627 O O . LYS A 1 82 ? -5.768 -3.460 3.069 1.00 97.44 82 LYS A O 1
ATOM 632 N N . LEU A 1 83 ? -3.681 -3.355 3.899 1.00 96.94 83 LEU A N 1
ATOM 633 C CA . LEU A 1 83 ? -3.027 -2.946 2.660 1.00 96.94 83 LEU A CA 1
ATOM 634 C C . LEU A 1 83 ? -1.905 -3.928 2.341 1.00 96.94 83 LEU A C 1
ATOM 636 O O . LEU A 1 83 ? -1.000 -4.117 3.148 1.00 96.94 83 LEU A O 1
ATOM 640 N N . SER A 1 84 ? -1.942 -4.526 1.154 1.00 95.81 84 SER A N 1
ATOM 641 C CA . SER A 1 84 ? -0.884 -5.403 0.660 1.00 95.81 84 SER A CA 1
ATOM 642 C C . SER A 1 84 ? -0.354 -4.904 -0.678 1.00 95.81 84 SER A C 1
ATOM 644 O O . SER A 1 84 ? -1.129 -4.616 -1.588 1.00 95.81 84 SER A O 1
ATOM 646 N N . ILE A 1 85 ? 0.966 -4.796 -0.801 1.00 93.75 85 ILE A N 1
ATOM 647 C CA . ILE A 1 85 ? 1.669 -4.422 -2.028 1.00 93.75 85 ILE A CA 1
ATOM 648 C C . ILE A 1 85 ? 2.639 -5.547 -2.357 1.00 93.75 85 ILE A C 1
ATOM 650 O O . ILE A 1 85 ? 3.594 -5.775 -1.617 1.00 93.75 85 ILE A O 1
ATOM 654 N N . ALA A 1 86 ? 2.405 -6.246 -3.462 1.00 92.62 86 ALA A N 1
ATOM 655 C CA . ALA A 1 86 ? 3.157 -7.434 -3.834 1.00 92.62 86 ALA A CA 1
ATOM 656 C C . ALA A 1 86 ? 3.642 -7.370 -5.283 1.00 92.62 86 ALA A C 1
ATOM 658 O O . ALA A 1 86 ? 2.967 -6.827 -6.162 1.00 92.62 86 ALA A O 1
ATOM 659 N N . HIS A 1 87 ? 4.823 -7.940 -5.535 1.00 90.62 87 HIS A N 1
ATOM 660 C CA . HIS A 1 87 ? 5.400 -8.099 -6.880 1.00 90.62 87 HIS A CA 1
ATOM 661 C C . HIS A 1 87 ? 5.435 -6.804 -7.703 1.00 90.62 87 HIS A C 1
ATOM 663 O O . HIS A 1 87 ? 5.384 -6.818 -8.932 1.00 90.62 87 HIS A O 1
ATOM 669 N N . SER A 1 88 ? 5.501 -5.665 -7.022 1.00 88.94 88 SER A N 1
ATOM 670 C CA . SER A 1 88 ? 5.391 -4.366 -7.658 1.00 88.94 88 SER A CA 1
ATOM 671 C C . SER A 1 88 ? 6.775 -3.764 -7.844 1.00 88.94 88 SER A C 1
ATOM 673 O O . SER A 1 88 ? 7.699 -3.972 -7.048 1.00 88.94 88 SER A O 1
ATOM 675 N N . ASN A 1 89 ? 6.943 -3.025 -8.933 1.00 85.44 89 ASN A N 1
ATOM 676 C CA . ASN A 1 89 ? 8.174 -2.301 -9.196 1.00 85.44 89 ASN A CA 1
ATOM 677 C C . ASN A 1 89 ? 7.891 -0.805 -9.192 1.00 85.44 89 ASN A C 1
ATOM 679 O O . ASN A 1 89 ? 6.862 -0.343 -9.674 1.00 85.44 89 ASN A O 1
ATOM 683 N N . TRP A 1 90 ? 8.822 -0.043 -8.641 1.00 81.25 90 TRP A N 1
ATOM 684 C CA . TRP A 1 90 ? 8.892 1.381 -8.918 1.00 81.25 90 TRP A CA 1
ATOM 685 C C . TRP A 1 90 ? 9.804 1.521 -10.118 1.00 81.25 90 TRP A C 1
ATOM 687 O O . TRP A 1 90 ? 10.900 0.956 -10.105 1.00 81.25 90 TRP A O 1
ATOM 697 N N . GLN A 1 91 ? 9.348 2.204 -11.166 1.00 70.81 91 GLN A N 1
ATOM 698 C CA . GLN A 1 91 ? 10.132 2.370 -12.384 1.00 70.81 91 GLN A CA 1
ATOM 699 C C . GLN A 1 91 ? 11.463 3.056 -12.049 1.00 70.81 91 GLN A C 1
ATOM 701 O O . GLN A 1 91 ? 11.554 4.270 -11.866 1.00 70.81 91 GLN A O 1
ATOM 706 N N . ALA A 1 92 ? 12.507 2.244 -11.920 1.00 54.03 92 ALA A N 1
ATOM 707 C CA . ALA A 1 92 ? 13.838 2.685 -11.573 1.00 54.03 92 ALA A CA 1
ATOM 708 C C . ALA A 1 92 ? 14.499 3.253 -12.825 1.00 54.03 92 ALA A C 1
ATOM 710 O O . ALA A 1 92 ? 14.975 2.516 -13.682 1.00 54.03 92 ALA A O 1
ATOM 711 N N . GLY A 1 93 ? 14.553 4.579 -12.931 1.00 57.06 93 GLY A N 1
ATOM 712 C CA . GLY A 1 93 ? 15.619 5.199 -13.713 1.00 57.06 93 GLY A CA 1
ATOM 713 C C . GLY A 1 93 ? 16.936 4.939 -12.983 1.00 57.06 93 GLY A C 1
ATOM 714 O O . GLY A 1 93 ? 17.106 5.523 -11.918 1.00 57.06 93 GLY A O 1
ATOM 715 N N . GLU A 1 94 ? 17.756 4.019 -13.505 1.00 55.31 94 GLU A N 1
ATOM 716 C CA . GLU A 1 94 ? 19.145 3.628 -13.150 1.00 55.31 94 GLU A CA 1
ATOM 717 C C . GLU A 1 94 ? 19.617 3.708 -11.679 1.00 55.31 94 GLU A C 1
ATOM 719 O O . GLU A 1 94 ? 20.813 3.713 -11.403 1.00 55.31 94 GLU A O 1
ATOM 724 N N . GLY A 1 95 ? 18.723 3.707 -10.692 1.00 61.91 95 GLY A N 1
ATOM 725 C CA . GLY A 1 95 ? 19.117 3.887 -9.300 1.00 61.91 95 GLY A CA 1
ATOM 726 C C . GLY A 1 95 ? 18.153 3.290 -8.293 1.00 61.91 95 GLY A C 1
ATOM 727 O O . GLY A 1 95 ? 16.997 2.987 -8.584 1.00 61.91 95 GLY A O 1
ATOM 728 N N . THR A 1 96 ? 18.672 3.150 -7.079 1.00 60.62 96 THR A N 1
ATOM 729 C CA . THR A 1 96 ? 17.976 2.823 -5.838 1.00 60.62 96 THR A CA 1
ATOM 730 C C . THR A 1 96 ? 16.754 3.733 -5.657 1.00 60.62 96 THR A C 1
ATOM 732 O O . THR A 1 96 ? 16.893 4.897 -5.288 1.00 60.62 96 THR A O 1
ATOM 735 N N . VAL A 1 97 ? 15.543 3.243 -5.950 1.00 69.44 97 VAL A N 1
ATOM 736 C CA . VAL A 1 97 ? 14.313 4.036 -5.774 1.00 69.44 97 VAL A CA 1
ATOM 737 C C . VAL A 1 97 ? 13.865 3.940 -4.320 1.00 69.44 97 VAL A C 1
ATOM 739 O O . VAL A 1 97 ? 13.550 2.849 -3.838 1.00 69.44 97 VAL A O 1
ATOM 742 N N . LYS A 1 98 ? 13.843 5.080 -3.619 1.00 73.50 98 LYS A N 1
ATOM 743 C CA . LYS A 1 98 ? 13.163 5.198 -2.324 1.00 73.50 98 LYS A CA 1
ATOM 744 C C . LYS A 1 98 ? 11.684 4.903 -2.553 1.00 73.50 98 LYS A C 1
ATOM 746 O O . LYS A 1 98 ? 11.095 5.496 -3.452 1.00 73.50 98 LYS A O 1
ATOM 751 N N . LEU A 1 99 ? 11.108 3.998 -1.768 1.00 72.88 99 LEU A N 1
ATOM 752 C CA . LEU A 1 99 ? 9.671 3.738 -1.785 1.00 72.88 99 LEU A CA 1
ATOM 753 C C . LEU A 1 99 ? 8.942 5.040 -1.385 1.00 72.88 99 LEU A C 1
ATOM 755 O O . LEU A 1 99 ? 9.090 5.443 -0.232 1.00 72.88 99 LEU A O 1
ATOM 759 N N . PRO A 1 100 ? 8.167 5.704 -2.268 1.00 77.81 100 PRO A N 1
ATOM 760 C CA . PRO A 1 100 ? 7.398 6.894 -1.906 1.00 77.81 100 PRO A CA 1
ATOM 761 C C . PRO A 1 100 ? 6.086 6.450 -1.245 1.00 77.81 100 PRO A C 1
ATOM 763 O O . PRO A 1 100 ? 4.978 6.671 -1.747 1.00 77.81 100 PRO A O 1
ATOM 766 N N . PHE A 1 101 ? 6.227 5.696 -0.150 1.00 83.56 101 PHE A N 1
ATOM 767 C CA . PHE A 1 101 ? 5.101 5.094 0.548 1.00 83.56 101 PHE A CA 1
ATOM 768 C C . PHE A 1 101 ? 4.188 6.198 1.059 1.00 83.56 101 PHE A C 1
ATOM 770 O O . PHE A 1 101 ? 2.990 6.167 0.796 1.00 83.56 101 PHE A O 1
ATOM 777 N N . LYS A 1 102 ? 4.767 7.220 1.699 1.00 86.12 102 LYS A N 1
ATOM 778 C CA . LYS A 1 102 ? 4.080 8.393 2.236 1.00 86.12 102 LYS A CA 1
ATOM 779 C C . LYS A 1 102 ? 3.150 9.049 1.223 1.00 86.12 102 LYS A C 1
ATOM 781 O O . LYS A 1 102 ? 2.040 9.421 1.599 1.00 86.12 102 LYS A O 1
ATOM 786 N N . GLU A 1 103 ? 3.574 9.190 -0.029 1.00 89.25 103 GLU A N 1
ATOM 787 C CA . GLU A 1 103 ? 2.782 9.766 -1.113 1.00 89.25 103 GLU A CA 1
ATOM 788 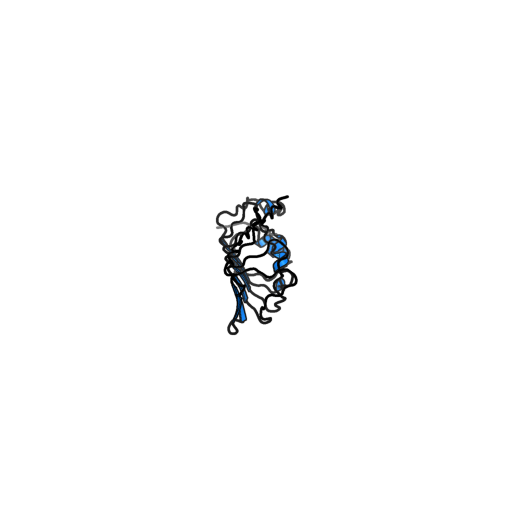C C . GLU A 1 103 ? 1.625 8.850 -1.515 1.00 89.25 103 GLU A C 1
ATOM 790 O O . GLU A 1 103 ? 0.517 9.347 -1.735 1.00 89.25 103 GLU A O 1
ATOM 795 N N . LEU A 1 104 ? 1.871 7.537 -1.572 1.00 91.06 104 LEU A N 1
ATOM 796 C CA . LEU A 1 104 ? 0.871 6.523 -1.901 1.00 91.06 104 LEU A CA 1
ATOM 797 C C . LEU A 1 104 ? -0.232 6.451 -0.833 1.00 91.06 104 LEU A C 1
ATOM 799 O O . LEU A 1 104 ? -1.409 6.406 -1.176 1.00 91.06 104 LEU A O 1
ATOM 803 N N . ILE A 1 105 ? 0.121 6.508 0.454 1.00 92.25 105 ILE A N 1
ATOM 804 C CA . ILE A 1 105 ? -0.826 6.385 1.579 1.00 92.25 105 ILE A CA 1
ATOM 805 C C . ILE A 1 105 ? -1.304 7.732 2.146 1.00 92.25 105 ILE A C 1
ATOM 807 O O . ILE A 1 105 ? -1.861 7.779 3.245 1.00 92.25 105 ILE A O 1
ATOM 811 N N . ARG A 1 106 ? -1.036 8.865 1.481 1.00 92.19 106 ARG A N 1
ATOM 812 C CA . ARG A 1 106 ? -1.283 10.199 2.075 1.00 92.19 106 ARG A CA 1
ATOM 813 C C . ARG A 1 106 ? -2.748 10.464 2.439 1.00 92.19 106 ARG A C 1
ATOM 815 O O . ARG A 1 106 ? -2.997 11.242 3.350 1.00 92.19 106 ARG A O 1
ATOM 822 N N . ASN A 1 107 ? -3.683 9.811 1.748 1.00 93.69 107 ASN A N 1
ATOM 823 C CA . ASN A 1 107 ? -5.124 9.929 1.988 1.00 93.69 107 ASN A CA 1
ATOM 824 C C . ASN A 1 107 ? -5.692 8.754 2.802 1.00 93.69 107 ASN A C 1
ATOM 826 O O . ASN A 1 107 ? -6.892 8.711 3.060 1.00 93.69 107 ASN A O 1
ATOM 830 N N . THR A 1 108 ? -4.861 7.781 3.177 1.00 91.75 108 THR A N 1
ATOM 831 C CA . THR A 1 108 ? -5.295 6.612 3.942 1.00 91.75 108 THR A CA 1
ATOM 832 C C . THR A 1 108 ? -5.462 6.981 5.412 1.00 91.75 108 THR A C 1
ATOM 834 O O . THR A 1 108 ? -4.629 7.687 5.986 1.00 91.75 108 THR A O 1
ATOM 837 N N . ASN A 1 109 ? -6.504 6.451 6.053 1.00 92.75 109 ASN A N 1
ATOM 838 C CA . ASN A 1 109 ? -6.688 6.546 7.498 1.00 92.75 109 ASN A CA 1
ATO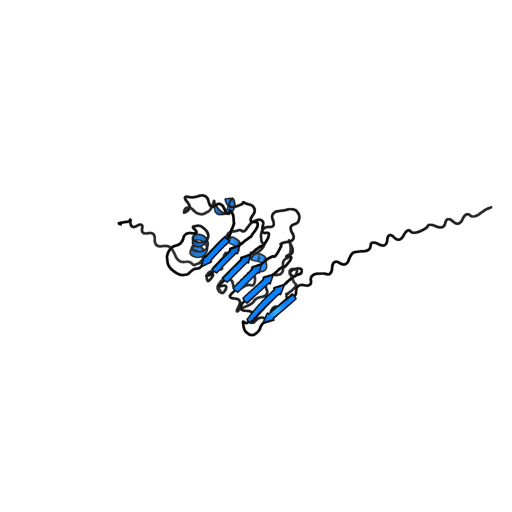M 839 C C . ASN A 1 109 ? -5.664 5.649 8.225 1.00 92.75 109 ASN A C 1
ATOM 841 O O . ASN A 1 109 ? -5.972 4.534 8.634 1.00 92.75 109 ASN A O 1
ATOM 845 N N . ARG A 1 110 ? -4.414 6.117 8.346 1.00 89.56 110 ARG A N 1
ATOM 846 C CA . ARG A 1 110 ? -3.294 5.338 8.918 1.00 89.56 110 ARG A CA 1
ATOM 847 C C . ARG A 1 110 ? -3.588 4.772 10.315 1.00 89.56 110 ARG A C 1
ATOM 849 O O . ARG A 1 110 ? -3.237 3.615 10.538 1.00 89.56 110 ARG A O 1
ATOM 856 N N . PRO A 1 111 ? -4.261 5.504 11.229 1.00 89.81 111 PRO A N 1
ATOM 857 C CA . PRO A 1 111 ? -4.651 4.953 12.524 1.00 89.81 111 PRO A CA 1
ATOM 858 C C . PRO A 1 111 ? -5.653 3.795 12.463 1.00 89.81 111 PRO A C 1
ATOM 860 O O . PRO A 1 111 ? -5.794 3.102 13.462 1.00 89.81 111 PRO A O 1
ATOM 863 N N . ALA A 1 112 ? -6.361 3.581 11.352 1.00 92.50 112 ALA A N 1
ATOM 864 C CA . ALA A 1 112 ? -7.284 2.455 11.193 1.00 92.50 112 ALA A CA 1
ATOM 865 C C . ALA A 1 112 ? -6.624 1.210 10.576 1.00 92.50 112 ALA A C 1
ATOM 867 O O . ALA A 1 112 ? -7.184 0.121 10.671 1.00 92.50 112 ALA A O 1
ATOM 868 N N . LEU A 1 113 ? -5.431 1.341 9.980 1.00 93.56 113 LEU A N 1
ATOM 869 C CA . LEU A 1 113 ? -4.766 0.217 9.326 1.00 93.56 113 LEU A CA 1
ATOM 870 C C . LEU A 1 113 ? -4.219 -0.770 10.368 1.00 93.56 113 LEU A C 1
ATOM 872 O O . LEU A 1 113 ? -3.415 -0.409 11.229 1.00 93.56 113 LEU A O 1
ATOM 876 N N . LEU A 1 114 ? -4.643 -2.026 10.262 1.00 92.88 114 LEU A N 1
ATOM 877 C CA . LEU A 1 114 ? -4.272 -3.125 11.149 1.00 92.88 114 LEU A CA 1
ATOM 878 C C . LEU A 1 114 ? -3.156 -3.984 10.555 1.00 92.88 114 LEU A C 1
ATOM 880 O O . LEU A 1 114 ? -2.298 -4.468 11.296 1.00 92.88 114 LEU A O 1
ATOM 884 N N . GLU A 1 115 ? -3.145 -4.161 9.233 1.00 93.06 115 GLU A N 1
ATOM 885 C CA . GLU A 1 115 ? -2.154 -4.987 8.545 1.00 93.06 115 GLU A CA 1
ATOM 886 C C . GLU A 1 115 ? -1.547 -4.261 7.343 1.00 93.06 115 GLU A C 1
ATOM 888 O O . GLU A 1 115 ? -2.255 -3.728 6.486 1.00 93.06 115 GLU A O 1
ATOM 893 N N . LEU A 1 116 ? -0.217 -4.286 7.265 1.00 91.12 116 LEU A N 1
ATOM 894 C CA . LEU A 1 116 ? 0.547 -3.769 6.140 1.00 91.12 116 LEU A CA 1
ATOM 895 C C . LEU A 1 116 ? 1.490 -4.853 5.619 1.00 91.12 116 LEU A C 1
ATOM 897 O O . LEU A 1 116 ? 2.409 -5.280 6.314 1.00 91.12 116 LEU A O 1
ATOM 901 N N . GLY A 1 117 ? 1.255 -5.292 4.388 1.00 90.81 117 GLY A N 1
ATOM 902 C CA . GLY A 1 117 ? 2.095 -6.240 3.668 1.00 90.81 117 GLY A CA 1
ATOM 903 C C . GLY A 1 117 ? 2.836 -5.558 2.528 1.00 90.81 117 GLY A C 1
ATOM 904 O O . GLY A 1 117 ? 2.243 -4.847 1.720 1.00 90.81 117 GLY A O 1
ATOM 905 N N . ILE A 1 118 ? 4.141 -5.772 2.454 1.00 88.19 118 ILE A N 1
ATOM 906 C CA . ILE A 1 118 ? 5.009 -5.253 1.406 1.00 88.19 118 ILE A CA 1
ATOM 907 C C . ILE A 1 118 ? 5.935 -6.392 0.967 1.00 88.19 118 ILE A C 1
ATOM 909 O O . ILE A 1 118 ? 6.925 -6.706 1.626 1.00 88.19 118 ILE A O 1
ATOM 913 N N . GLU A 1 119 ? 5.624 -7.036 -0.152 1.00 86.75 119 GLU A N 1
ATOM 914 C CA . GLU A 1 119 ? 6.262 -8.289 -0.554 1.00 86.75 119 GLU A CA 1
ATOM 915 C C . GLU A 1 119 ? 6.860 -8.248 -1.960 1.00 86.75 119 GLU A C 1
ATOM 917 O O . GLU A 1 119 ? 6.315 -7.647 -2.888 1.00 86.75 119 GLU A O 1
ATOM 922 N N . SER A 1 120 ? 7.974 -8.959 -2.136 1.00 80.69 120 SER A N 1
ATOM 923 C CA . SER A 1 120 ? 8.588 -9.270 -3.432 1.00 80.69 120 SER A CA 1
ATOM 924 C C . SER A 1 120 ? 8.767 -8.052 -4.338 1.00 80.69 120 SER A C 1
ATOM 926 O O . SER A 1 120 ? 8.597 -8.135 -5.556 1.00 80.69 120 SER A O 1
ATOM 928 N N . SER A 1 121 ? 9.066 -6.902 -3.746 1.00 77.62 121 SER A N 1
ATOM 929 C CA . SER A 1 121 ? 9.099 -5.634 -4.451 1.00 77.62 121 SER A CA 1
ATOM 930 C C . SER A 1 121 ? 10.509 -5.050 -4.440 1.00 77.62 121 SER A C 1
ATOM 932 O O . SER A 1 121 ? 11.310 -5.250 -3.522 1.00 77.62 121 SER A O 1
ATOM 934 N N . ARG A 1 122 ? 10.861 -4.347 -5.516 1.00 73.56 122 ARG A N 1
ATOM 935 C CA . ARG A 1 122 ? 12.211 -3.794 -5.682 1.00 73.56 122 ARG A CA 1
ATOM 936 C C . ARG A 1 122 ? 12.277 -2.386 -5.100 1.00 73.56 122 ARG A C 1
ATOM 938 O O . ARG A 1 122 ? 12.082 -1.416 -5.827 1.00 73.56 122 ARG A O 1
ATOM 945 N N . TYR A 1 123 ? 12.538 -2.279 -3.798 1.00 70.75 123 TYR A N 1
ATOM 946 C CA . TYR A 1 123 ? 12.773 -0.991 -3.135 1.00 70.75 123 TYR A CA 1
ATOM 947 C C . TYR A 1 123 ? 14.235 -0.811 -2.825 1.00 70.75 123 TYR A C 1
ATOM 949 O O . TYR A 1 123 ? 14.870 -1.709 -2.294 1.00 70.75 123 TYR A O 1
ATOM 957 N N . GLY A 1 124 ? 14.744 0.376 -3.099 1.00 66.06 124 GLY A N 1
ATOM 958 C CA . GLY A 1 124 ? 16.106 0.716 -2.767 1.00 66.06 124 GLY A CA 1
ATOM 959 C C . GLY A 1 124 ? 16.330 0.911 -1.266 1.00 66.06 124 GLY A C 1
ATOM 960 O O . GLY A 1 124 ? 17.241 0.332 -0.680 1.00 66.06 124 GLY A O 1
ATOM 961 N N . SER A 1 125 ? 15.462 1.692 -0.630 1.00 72.19 125 SER A N 1
ATOM 962 C CA . SER A 1 125 ? 15.492 1.959 0.807 1.00 72.19 125 SER A CA 1
ATOM 963 C C . SER A 1 125 ? 14.094 2.291 1.324 1.00 72.19 125 SER A C 1
ATOM 965 O O . SER A 1 125 ? 13.209 2.688 0.558 1.00 72.19 125 SER A O 1
ATOM 967 N N . VAL A 1 126 ? 13.910 2.118 2.631 1.00 71.31 126 VAL A N 1
ATOM 968 C CA . VAL A 1 126 ? 12.710 2.526 3.363 1.00 71.31 126 VAL A CA 1
ATOM 969 C C . VAL A 1 126 ? 13.156 3.347 4.566 1.00 71.31 126 VAL A C 1
ATOM 971 O O . VAL A 1 126 ? 14.148 3.018 5.212 1.00 71.31 126 VAL A O 1
ATOM 974 N N . ASP A 1 127 ? 12.452 4.442 4.817 1.00 75.50 127 ASP A N 1
ATOM 975 C CA . ASP A 1 127 ? 12.732 5.390 5.893 1.00 75.50 127 ASP A CA 1
ATOM 976 C C . ASP A 1 127 ? 11.733 5.156 7.037 1.00 75.50 127 ASP A C 1
ATOM 978 O O . ASP A 1 127 ? 10.564 4.861 6.793 1.00 75.50 127 ASP A O 1
ATOM 982 N N . GLU A 1 128 ? 12.183 5.254 8.289 1.00 72.31 128 GLU A N 1
ATOM 983 C CA . GLU A 1 128 ? 11.338 5.055 9.477 1.00 72.31 128 GLU A CA 1
ATOM 984 C C . GLU A 1 128 ? 10.108 5.974 9.465 1.00 72.31 128 GLU A C 1
ATOM 986 O O . GLU A 1 128 ? 9.014 5.586 9.881 1.00 72.31 128 GLU A O 1
ATOM 991 N N . GLN A 1 129 ? 10.264 7.179 8.911 1.00 78.94 129 GLN A N 1
ATOM 992 C CA . GLN A 1 129 ? 9.205 8.180 8.846 1.00 78.94 129 GLN A CA 1
ATOM 993 C C . GLN A 1 129 ? 8.075 7.791 7.884 1.00 78.94 129 GLN A C 1
ATOM 995 O O . GLN A 1 129 ? 6.976 8.342 7.983 1.00 78.94 129 GLN A O 1
ATOM 1000 N N . GLU A 1 130 ? 8.307 6.831 6.981 1.00 77.69 130 GLU A N 1
ATOM 1001 C CA . GLU A 1 130 ? 7.282 6.295 6.073 1.00 77.69 130 GLU A CA 1
ATOM 1002 C C . GLU A 1 130 ? 6.186 5.546 6.844 1.00 77.69 130 GLU A C 1
ATOM 1004 O O . GLU A 1 130 ? 5.036 5.508 6.406 1.00 77.69 130 GLU A O 1
ATOM 1009 N N . PHE A 1 131 ? 6.516 5.008 8.024 1.00 79.56 131 PHE A N 1
ATOM 1010 C CA . PHE A 1 131 ? 5.583 4.282 8.887 1.00 79.56 131 PHE A CA 1
ATOM 1011 C C . PHE A 1 131 ? 5.026 5.132 10.041 1.00 79.56 131 PHE A C 1
ATOM 1013 O O . PHE A 1 131 ? 4.328 4.626 10.923 1.00 79.56 131 PHE A O 1
ATOM 1020 N N . ALA A 1 132 ? 5.285 6.440 10.048 1.00 82.00 132 ALA A N 1
ATOM 1021 C CA . ALA A 1 132 ? 4.710 7.325 11.050 1.00 82.00 132 ALA A CA 1
ATOM 1022 C C . ALA A 1 132 ? 3.176 7.427 10.898 1.00 82.00 132 ALA A C 1
ATOM 1024 O O . ALA A 1 132 ? 2.643 7.659 9.804 1.00 82.00 132 ALA A O 1
ATOM 1025 N N . GLY A 1 133 ? 2.464 7.301 12.022 1.00 84.38 133 GLY A N 1
ATOM 1026 C CA . GLY A 1 133 ? 1.003 7.439 12.104 1.00 84.38 133 GLY A CA 1
ATOM 1027 C C . GLY A 1 133 ? 0.206 6.131 12.017 1.00 84.38 133 GLY A C 1
ATOM 1028 O O . GLY A 1 133 ? -1.016 6.170 12.127 1.00 84.38 133 GLY A O 1
ATOM 1029 N N . PHE A 1 134 ? 0.865 4.981 11.863 1.00 85.94 134 PHE A N 1
ATOM 1030 C CA . PHE A 1 134 ? 0.238 3.654 11.906 1.00 85.94 134 PHE A CA 1
ATOM 1031 C C . PHE A 1 134 ? 0.072 3.140 13.346 1.00 85.94 134 PHE A C 1
ATOM 1033 O O . PHE A 1 134 ? 0.664 2.142 13.746 1.00 85.94 134 PHE A O 1
ATOM 1040 N N . THR A 1 135 ? -0.714 3.847 14.158 1.00 88.06 135 THR A N 1
ATOM 1041 C CA . THR A 1 135 ? -0.820 3.591 15.608 1.00 88.06 135 THR A CA 1
ATOM 1042 C C . THR A 1 135 ? -1.568 2.308 15.977 1.00 88.06 135 THR A C 1
ATOM 1044 O O . THR A 1 135 ? -1.367 1.796 17.076 1.00 88.06 135 THR A O 1
ATOM 1047 N N . SER A 1 136 ? -2.403 1.778 15.079 1.00 89.44 136 SER A N 1
ATOM 1048 C CA . SER A 1 136 ? -3.165 0.536 15.297 1.00 89.44 136 SER A CA 1
ATOM 1049 C C . SER A 1 136 ? -2.603 -0.668 14.548 1.00 89.44 136 SER A C 1
ATOM 1051 O O . SER A 1 136 ? -3.216 -1.737 14.581 1.00 89.44 136 SER A O 1
ATOM 1053 N N . LEU A 1 137 ? -1.455 -0.517 13.880 1.00 86.12 137 LEU A N 1
ATOM 1054 C CA . LEU A 1 137 ? -0.862 -1.591 13.098 1.00 86.12 137 LEU A CA 1
ATOM 1055 C C . LEU A 1 137 ? -0.498 -2.753 14.021 1.00 86.12 137 LEU A C 1
ATOM 1057 O O . LEU A 1 137 ? 0.209 -2.585 15.013 1.00 86.12 137 LEU A O 1
ATOM 1061 N N . ARG A 1 138 ? -1.005 -3.939 13.695 1.00 88.75 138 ARG A N 1
ATOM 1062 C CA . ARG A 1 138 ? -0.784 -5.191 14.432 1.00 88.75 138 ARG A CA 1
ATOM 1063 C C . ARG A 1 138 ? 0.118 -6.143 13.682 1.00 88.75 138 ARG A C 1
ATOM 1065 O O . ARG A 1 138 ? 0.736 -6.996 14.315 1.00 88.75 138 ARG A O 1
ATOM 1072 N N . LYS A 1 139 ? 0.156 -6.007 12.356 1.00 85.62 139 LYS A N 1
ATOM 1073 C CA . LYS A 1 139 ? 0.951 -6.846 11.479 1.00 85.62 139 LYS A CA 1
ATOM 1074 C C . LYS A 1 139 ? 1.687 -6.015 10.441 1.00 85.62 139 LYS A C 1
ATOM 1076 O O . LYS A 1 139 ? 1.065 -5.268 9.688 1.00 85.62 139 LYS A O 1
ATOM 1081 N N . LEU A 1 140 ? 3.003 -6.182 10.392 1.00 85.88 140 LEU A N 1
ATOM 1082 C CA . LEU A 1 140 ? 3.849 -5.654 9.327 1.00 85.88 140 LEU A CA 1
ATOM 1083 C C . LEU A 1 140 ? 4.596 -6.829 8.707 1.00 85.88 140 LEU A C 1
ATOM 1085 O O . LEU A 1 140 ? 5.371 -7.493 9.393 1.00 85.88 140 LEU A O 1
ATOM 1089 N N . VAL A 1 141 ? 4.349 -7.073 7.422 1.00 84.94 141 VAL A N 1
ATOM 1090 C CA . VAL A 1 141 ? 5.050 -8.094 6.643 1.00 84.94 141 VAL A CA 1
ATOM 1091 C C . VAL A 1 141 ? 5.921 -7.402 5.614 1.00 84.94 141 VAL A C 1
ATOM 1093 O O . VAL A 1 141 ? 5.412 -6.702 4.742 1.00 84.94 141 VAL A O 1
ATOM 1096 N N . MET A 1 142 ? 7.233 -7.613 5.682 1.00 81.88 142 MET A N 1
ATOM 1097 C CA . MET A 1 142 ? 8.154 -7.218 4.620 1.00 81.88 142 MET A CA 1
ATOM 1098 C C . MET A 1 142 ? 8.969 -8.426 4.183 1.00 81.88 142 MET A C 1
ATOM 1100 O O . MET A 1 142 ? 9.860 -8.849 4.910 1.00 81.88 142 MET A O 1
ATOM 1104 N N . ARG A 1 143 ? 8.670 -8.992 3.010 1.00 81.00 143 ARG A N 1
ATOM 1105 C CA . ARG A 1 143 ? 9.323 -10.212 2.501 1.00 81.00 143 ARG A CA 1
ATOM 1106 C C . ARG A 1 143 ? 9.905 -10.002 1.117 1.00 81.00 143 ARG A C 1
ATOM 1108 O O . ARG A 1 143 ? 9.305 -9.315 0.298 1.00 81.00 143 ARG A O 1
ATOM 1115 N N . ASN A 1 144 ? 11.040 -10.636 0.827 1.00 80.06 144 ASN A N 1
ATOM 1116 C CA . ASN A 1 144 ? 11.623 -10.706 -0.521 1.00 80.06 144 ASN A CA 1
ATOM 1117 C C . ASN A 1 144 ? 11.831 -9.338 -1.199 1.00 80.06 144 ASN A C 1
ATOM 1119 O O . ASN A 1 144 ? 11.786 -9.226 -2.424 1.00 80.06 144 ASN A O 1
ATOM 1123 N N . ASN A 1 145 ? 12.062 -8.286 -0.411 1.00 74.81 145 ASN A N 1
ATOM 1124 C CA . ASN A 1 145 ? 12.354 -6.961 -0.945 1.00 74.81 145 ASN A CA 1
ATOM 1125 C C . ASN A 1 145 ? 13.863 -6.793 -1.146 1.00 74.81 145 ASN A C 1
ATOM 1127 O O . ASN A 1 145 ? 14.658 -7.149 -0.274 1.00 74.81 145 ASN A O 1
ATOM 1131 N N . THR A 1 146 ? 14.274 -6.206 -2.271 1.00 72.06 146 THR A N 1
ATOM 1132 C CA . THR A 1 146 ? 15.696 -5.950 -2.562 1.00 72.06 146 THR A CA 1
ATOM 1133 C C . THR A 1 146 ? 16.182 -4.657 -1.905 1.00 72.06 146 THR A C 1
ATOM 1135 O O . THR A 1 146 ? 16.605 -3.746 -2.609 1.00 72.06 1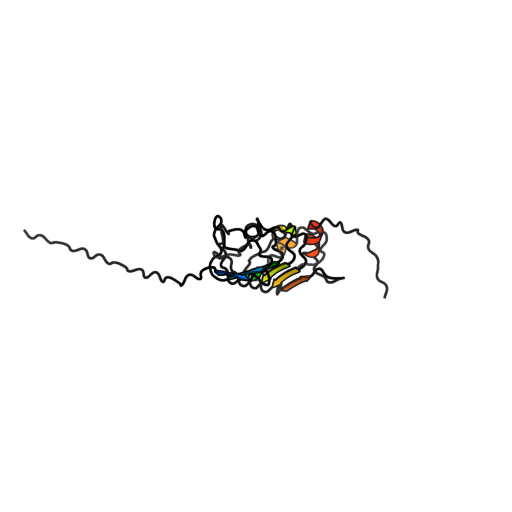46 THR A O 1
ATOM 1138 N N . LEU A 1 147 ? 16.107 -4.558 -0.576 1.00 65.38 147 LEU A N 1
ATOM 1139 C CA . LEU A 1 147 ? 16.605 -3.391 0.160 1.00 65.38 147 LEU A CA 1
ATOM 1140 C C . LEU A 1 147 ? 18.123 -3.291 -0.033 1.00 65.38 147 LEU A C 1
ATOM 1142 O O . LEU A 1 147 ? 18.865 -4.167 0.409 1.00 65.38 147 LEU A O 1
ATOM 1146 N N . SER A 1 148 ? 18.604 -2.246 -0.709 1.00 59.03 148 SER A N 1
ATOM 1147 C CA . SER A 1 148 ? 20.037 -2.069 -0.933 1.00 59.03 148 SER A CA 1
ATOM 1148 C C . SER A 1 148 ? 20.686 -1.549 0.350 1.00 59.03 148 SER A C 1
ATOM 1150 O O . SER A 1 148 ? 20.716 -0.342 0.550 1.00 59.03 148 SER A O 1
ATOM 1152 N N . ASN A 1 149 ? 21.135 -2.458 1.223 1.00 47.41 149 ASN A N 1
ATOM 1153 C CA . ASN A 1 149 ? 22.130 -2.358 2.315 1.00 47.41 149 ASN A CA 1
ATOM 1154 C C . ASN A 1 149 ? 22.236 -1.078 3.185 1.00 47.41 149 ASN A C 1
ATOM 1156 O O . ASN A 1 149 ? 23.134 -0.981 4.017 1.00 47.41 149 ASN A O 1
ATOM 1160 N N . SER A 1 150 ? 21.333 -0.108 3.082 1.00 44.94 150 SER A N 1
ATOM 1161 C CA . SER A 1 150 ? 21.352 1.143 3.838 1.00 44.94 150 SER A CA 1
ATOM 1162 C C . SER A 1 150 ? 20.614 0.956 5.166 1.00 44.94 150 SER A C 1
ATOM 1164 O O . SER A 1 150 ? 19.626 1.615 5.468 1.00 44.94 150 SER A O 1
ATOM 1166 N N . CYS A 1 151 ? 21.100 0.026 5.989 1.00 46.97 151 CYS A N 1
ATOM 1167 C CA . CYS A 1 151 ? 20.738 -0.029 7.409 1.00 46.97 151 CYS A CA 1
ATOM 1168 C C . CYS A 1 151 ? 21.377 1.129 8.198 1.00 46.97 151 CYS A C 1
ATOM 1170 O O . CYS A 1 151 ? 21.045 1.346 9.360 1.00 46.97 151 CYS A O 1
ATOM 1172 N N . GLU A 1 152 ? 22.278 1.897 7.573 1.00 45.53 152 GLU A N 1
ATOM 1173 C CA . GLU A 1 152 ? 22.940 3.046 8.195 1.00 45.53 152 GLU A CA 1
ATOM 1174 C C . GLU A 1 152 ? 21.957 4.144 8.620 1.00 45.53 152 GLU A C 1
ATOM 1176 O O . GLU A 1 152 ? 22.184 4.787 9.643 1.00 45.53 152 GLU A O 1
ATOM 1181 N N . GLY A 1 153 ? 20.826 4.307 7.921 1.00 43.59 153 GLY A N 1
ATOM 1182 C CA . GLY A 1 153 ? 19.799 5.293 8.281 1.00 43.59 153 GLY A CA 1
ATOM 1183 C C . GLY A 1 153 ? 19.081 5.002 9.606 1.00 43.59 153 GLY A C 1
ATOM 1184 O O . GLY A 1 153 ? 18.700 5.934 10.307 1.00 43.59 153 GLY A O 1
ATOM 1185 N N . LEU A 1 154 ? 18.964 3.726 9.994 1.00 45.28 154 LEU A N 1
ATOM 1186 C CA . LEU A 1 154 ? 18.341 3.300 11.258 1.00 45.28 154 LEU A CA 1
ATOM 1187 C C . LEU A 1 154 ? 19.327 3.310 12.441 1.00 45.28 154 LEU A C 1
ATOM 1189 O O . LEU A 1 154 ? 18.933 3.150 13.593 1.00 45.28 154 LEU A O 1
ATOM 1193 N N . ARG A 1 155 ? 20.624 3.496 12.167 1.00 41.22 155 ARG A N 1
ATOM 1194 C CA . ARG A 1 155 ? 21.714 3.362 13.146 1.00 41.22 155 ARG A CA 1
ATOM 1195 C C . ARG A 1 155 ? 21.920 4.612 14.013 1.00 41.22 155 ARG A C 1
ATOM 1197 O O . ARG A 1 155 ? 22.603 4.533 15.027 1.00 41.22 155 ARG A O 1
ATOM 1204 N N . GLY A 1 156 ? 21.361 5.762 13.624 1.00 35.75 156 GLY A N 1
ATOM 1205 C CA . GLY A 1 156 ? 21.757 7.069 14.169 1.00 35.75 156 GLY A CA 1
ATOM 1206 C C . GLY A 1 156 ? 20.824 7.736 15.185 1.00 35.75 156 GLY A C 1
ATOM 1207 O O . GLY A 1 156 ? 21.185 8.796 15.687 1.00 35.75 156 GLY A O 1
ATOM 1208 N N . LYS A 1 157 ? 19.633 7.195 15.477 1.00 44.47 157 LYS A N 1
ATOM 1209 C CA . LYS A 1 157 ? 18.610 7.922 16.270 1.00 44.47 157 LYS A CA 1
ATOM 1210 C C . LYS A 1 157 ? 18.014 7.170 17.455 1.00 44.47 157 LYS A C 1
ATOM 1212 O O . LYS A 1 157 ? 17.087 7.656 18.092 1.00 44.47 157 LYS A O 1
ATOM 1217 N N . SER A 1 158 ? 18.577 6.020 17.794 1.00 40.25 158 SER A N 1
ATOM 1218 C CA . SER A 1 158 ? 18.143 5.238 18.944 1.00 40.25 158 SER A CA 1
ATOM 1219 C C . SER A 1 158 ? 19.291 5.118 19.947 1.00 40.25 158 SER A C 1
ATOM 1221 O O . SER A 1 158 ? 20.177 4.283 19.771 1.00 40.25 158 SER A O 1
ATOM 1223 N N . GLU A 1 159 ? 19.240 5.884 21.043 1.00 42.62 159 GLU A N 1
ATOM 1224 C CA . GLU A 1 159 ? 20.103 5.707 22.234 1.00 42.62 159 GLU A CA 1
ATOM 1225 C C . GLU A 1 159 ? 19.946 4.322 22.904 1.00 42.62 159 GLU A C 1
ATOM 1227 O O . GLU A 1 159 ? 20.653 3.997 23.854 1.00 42.62 159 GLU A O 1
ATOM 1232 N N . PHE A 1 160 ? 19.046 3.475 22.396 1.00 36.47 160 PHE A N 1
ATOM 1233 C CA . PHE A 1 160 ? 18.676 2.188 22.978 1.00 36.47 160 PHE A CA 1
ATOM 1234 C C . PHE A 1 160 ? 19.287 0.949 22.298 1.00 36.47 160 PHE A C 1
ATOM 1236 O O . PHE A 1 160 ? 18.984 -0.173 22.704 1.00 36.47 160 PHE A O 1
ATOM 1243 N N . LEU A 1 161 ? 20.149 1.097 21.284 1.00 33.12 161 LEU A N 1
ATOM 1244 C CA . LEU A 1 161 ? 20.670 -0.047 20.517 1.00 33.12 161 LEU A CA 1
ATOM 1245 C C . LEU A 1 161 ? 22.166 -0.272 20.750 1.00 33.12 161 LEU A C 1
ATOM 1247 O O . LEU A 1 161 ? 22.998 0.544 20.363 1.00 33.12 161 LEU A O 1
ATOM 1251 N N . ARG A 1 162 ? 22.509 -1.421 21.349 1.00 34.34 162 ARG A N 1
ATOM 1252 C CA . ARG A 1 162 ? 23.894 -1.896 21.517 1.00 34.34 162 ARG A CA 1
ATOM 1253 C C . ARG A 1 162 ? 24.382 -2.852 20.423 1.00 34.34 162 ARG A C 1
ATOM 1255 O O . ARG A 1 162 ? 25.550 -3.217 20.470 1.00 34.34 162 ARG A O 1
ATOM 1262 N N . GLU A 1 163 ? 23.571 -3.220 19.427 1.00 34.72 163 GLU A N 1
ATOM 1263 C CA . GLU A 1 163 ? 24.011 -4.142 18.364 1.00 34.72 163 GLU A CA 1
ATOM 1264 C C . GLU A 1 163 ? 23.631 -3.684 16.941 1.00 34.72 163 GLU A C 1
ATOM 1266 O O . GLU A 1 163 ? 22.564 -3.096 16.744 1.00 34.72 163 GLU A O 1
ATOM 1271 N N . PRO A 1 164 ? 24.511 -3.912 15.941 1.00 34.25 164 PRO A N 1
ATOM 1272 C CA . PRO A 1 164 ? 24.301 -3.488 14.560 1.00 34.25 164 PRO A CA 1
ATOM 1273 C C . PRO A 1 164 ? 23.207 -4.317 13.874 1.00 34.25 164 PRO A C 1
ATOM 1275 O O . PRO A 1 164 ? 23.292 -5.538 13.782 1.00 34.25 164 PRO A O 1
ATOM 1278 N N . PHE A 1 165 ? 22.193 -3.635 13.341 1.00 38.28 165 PHE A N 1
ATOM 1279 C 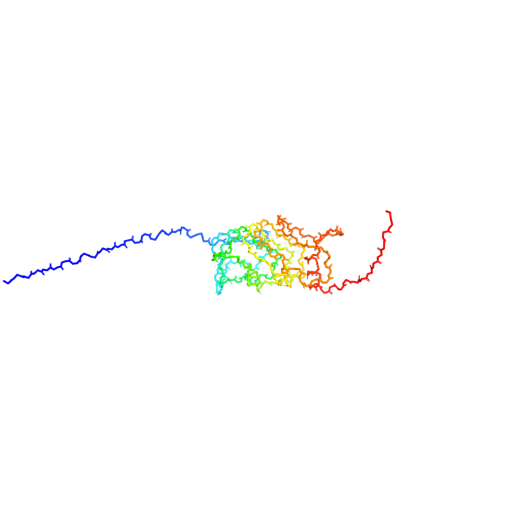CA . PHE A 1 165 ? 21.133 -4.251 12.545 1.00 38.28 165 PHE A CA 1
ATOM 1280 C C . PHE A 1 165 ? 21.587 -4.408 11.087 1.00 38.28 165 PHE A C 1
ATOM 1282 O O . PHE A 1 165 ? 21.844 -3.411 10.411 1.00 38.28 165 PHE A O 1
ATOM 1289 N N . CYS A 1 166 ? 21.661 -5.647 10.597 1.00 37.97 166 CYS A N 1
ATOM 1290 C CA . CYS A 1 166 ? 21.926 -5.964 9.194 1.00 37.97 166 CYS A CA 1
ATOM 1291 C C . CYS A 1 166 ? 20.719 -6.686 8.584 1.00 37.97 166 CYS A C 1
ATOM 1293 O O . CYS A 1 166 ? 20.385 -7.801 8.975 1.00 37.97 166 CYS A O 1
ATOM 1295 N N . CYS A 1 167 ? 20.095 -6.054 7.593 1.00 45.09 167 CYS A N 1
ATOM 1296 C CA . CYS A 1 167 ? 18.994 -6.587 6.795 1.00 45.09 167 CYS A CA 1
ATOM 1297 C C . CYS A 1 167 ? 19.488 -7.629 5.763 1.00 45.09 167 CYS A C 1
ATOM 1299 O O . CYS A 1 167 ? 19.482 -7.354 4.561 1.00 45.09 167 CYS A O 1
ATOM 1301 N N . PHE A 1 168 ? 19.944 -8.810 6.197 1.00 34.31 168 PHE A N 1
ATOM 1302 C CA . PHE A 1 168 ? 20.270 -9.917 5.285 1.00 34.31 168 PHE A CA 1
ATOM 1303 C C . PHE A 1 168 ? 19.122 -10.938 5.230 1.00 34.31 168 PHE A C 1
ATOM 1305 O O . PHE A 1 168 ? 18.834 -11.601 6.219 1.00 34.31 168 PHE A O 1
ATOM 1312 N N . GLY A 1 169 ? 18.491 -11.081 4.054 1.00 44.34 169 GLY A N 1
ATOM 1313 C CA . GLY A 1 169 ? 17.467 -12.110 3.782 1.00 44.34 169 GLY A CA 1
ATOM 1314 C C . GLY A 1 169 ? 16.028 -11.737 4.167 1.00 44.34 169 GLY A C 1
ATOM 1315 O O . GLY A 1 169 ? 15.268 -12.602 4.576 1.00 44.34 169 GLY A O 1
ATOM 1316 N N . ASN A 1 170 ? 15.677 -10.452 4.060 1.00 47.97 170 ASN A N 1
ATOM 1317 C CA . ASN A 1 170 ? 14.597 -9.777 4.795 1.00 47.97 170 ASN A CA 1
ATOM 1318 C C . ASN A 1 170 ? 13.191 -10.375 4.644 1.00 47.97 170 ASN A C 1
ATOM 1320 O O . ASN A 1 170 ? 12.415 -9.965 3.778 1.00 47.97 170 ASN A O 1
ATOM 1324 N N . GLU A 1 171 ? 12.873 -11.286 5.556 1.00 44.12 171 GLU A N 1
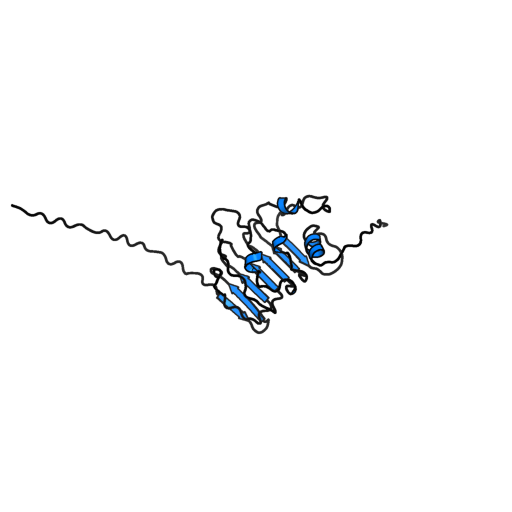ATOM 1325 C CA . GLU A 1 171 ? 11.537 -11.562 6.058 1.00 44.12 171 GLU A CA 1
ATOM 1326 C C . GLU A 1 171 ? 11.393 -10.880 7.425 1.00 44.12 171 GLU A C 1
ATOM 1328 O O . GLU A 1 171 ? 12.027 -11.263 8.405 1.00 44.12 171 GLU A O 1
ATOM 1333 N N . LEU A 1 172 ? 10.580 -9.829 7.475 1.00 56.06 172 LEU A N 1
ATOM 1334 C CA . LEU A 1 172 ? 10.091 -9.223 8.705 1.00 56.06 172 LEU A CA 1
ATOM 1335 C C . LEU A 1 172 ? 8.626 -9.634 8.833 1.00 56.06 172 LEU A C 1
ATOM 1337 O O . LEU A 1 172 ? 7.795 -9.112 8.096 1.00 56.06 172 LEU A O 1
ATOM 1341 N N . ASP A 1 173 ? 8.318 -10.579 9.717 1.00 53.09 173 ASP A N 1
ATOM 1342 C CA . ASP A 1 173 ? 6.947 -10.882 10.141 1.00 53.09 173 ASP A CA 1
ATOM 1343 C C . ASP A 1 173 ? 6.815 -10.391 11.582 1.00 53.09 173 ASP A C 1
ATOM 1345 O O . ASP A 1 173 ? 7.348 -10.996 12.514 1.00 53.09 173 ASP A O 1
ATOM 1349 N N . TRP A 1 174 ? 6.196 -9.226 11.761 1.00 57.00 174 TRP A N 1
ATOM 1350 C CA . TRP A 1 174 ? 5.889 -8.701 13.086 1.00 57.00 174 TRP A CA 1
ATOM 1351 C C . TRP A 1 174 ? 4.402 -8.882 13.362 1.00 57.00 174 TRP A C 1
ATOM 1353 O O . TRP A 1 174 ? 3.580 -8.417 12.575 1.00 57.00 174 TRP A O 1
ATOM 1363 N N . GLN A 1 175 ? 4.066 -9.522 14.485 1.00 53.66 175 GLN A N 1
ATOM 1364 C CA . GLN A 1 175 ? 2.698 -9.671 14.981 1.00 53.66 175 GLN A CA 1
ATOM 1365 C C . GLN A 1 175 ? 2.620 -9.238 16.446 1.00 53.66 175 GLN A C 1
ATOM 1367 O O . GLN A 1 175 ? 3.336 -9.742 17.309 1.00 53.66 175 GLN A O 1
ATOM 1372 N N . SER A 1 176 ? 1.725 -8.299 16.731 1.00 48.28 176 SER A N 1
ATOM 1373 C CA . SER A 1 176 ? 1.398 -7.853 18.085 1.00 48.28 176 SER A CA 1
ATOM 1374 C C . SER A 1 176 ? 0.431 -8.845 18.742 1.00 48.28 176 SER A C 1
ATOM 1376 O O . SER A 1 176 ? -0.789 -8.693 18.656 1.00 48.28 176 SER A O 1
ATOM 1378 N N . GLY A 1 177 ? 0.968 -9.904 19.355 1.00 38.84 177 GLY A N 1
ATOM 1379 C CA . GLY A 1 177 ? 0.173 -10.935 20.028 1.00 38.84 177 GLY A CA 1
ATOM 1380 C C . GLY A 1 177 ? 0.984 -11.748 21.035 1.00 38.84 177 GLY A C 1
ATOM 1381 O O . GLY A 1 177 ? 1.538 -12.774 20.673 1.00 38.84 177 GLY A O 1
ATOM 1382 N N . ASN A 1 178 ? 0.979 -11.300 22.295 1.00 37.19 178 ASN A N 1
ATOM 1383 C CA . ASN A 1 178 ? 1.550 -11.938 23.491 1.00 37.19 178 ASN A CA 1
ATOM 1384 C C . ASN A 1 178 ? 3.082 -12.124 23.553 1.00 37.19 178 ASN A C 1
ATOM 1386 O O . ASN A 1 178 ? 3.714 -12.698 22.679 1.00 37.19 178 ASN A O 1
ATOM 1390 N N . ASP A 1 179 ? 3.632 -11.617 24.660 1.00 40.84 179 ASP A N 1
ATOM 1391 C CA . ASP A 1 179 ? 4.919 -11.884 25.307 1.00 40.84 179 ASP A CA 1
ATOM 1392 C C . ASP A 1 179 ? 6.117 -12.348 24.464 1.00 40.84 179 ASP A C 1
ATOM 1394 O O . ASP A 1 179 ? 6.235 -13.494 24.049 1.00 40.84 179 ASP A O 1
ATOM 1398 N N . LYS A 1 180 ? 7.104 -11.441 24.413 1.00 44.31 180 LYS A N 1
ATOM 1399 C CA . LYS A 1 180 ? 8.526 -11.674 24.124 1.00 44.31 180 LYS A CA 1
ATOM 1400 C C . LYS A 1 180 ? 8.810 -12.439 22.830 1.00 44.31 180 LYS A C 1
ATOM 1402 O O . LYS A 1 180 ? 8.977 -13.649 22.852 1.00 44.31 180 LYS A O 1
ATOM 1407 N N . LEU A 1 181 ? 9.118 -11.695 21.769 1.00 32.09 181 LEU A N 1
ATOM 1408 C CA . LEU A 1 181 ? 10.212 -12.040 20.857 1.00 32.09 181 LEU A CA 1
ATOM 1409 C C . LEU A 1 181 ? 10.738 -10.787 20.146 1.00 32.09 181 LEU A C 1
ATOM 1411 O O . LEU A 1 181 ? 10.033 -9.800 19.949 1.00 32.09 181 LEU A O 1
ATOM 1415 N N . GLN A 1 182 ? 12.043 -10.813 19.900 1.00 44.34 182 GLN A N 1
ATOM 1416 C CA . GLN A 1 182 ? 12.897 -9.670 19.610 1.00 44.34 182 GLN A CA 1
ATOM 1417 C C . GLN A 1 182 ? 12.720 -9.126 18.190 1.00 44.34 182 GLN A C 1
ATOM 1419 O O . GLN A 1 182 ? 12.816 -9.878 17.229 1.00 44.34 182 GLN A O 1
ATOM 1424 N N . LEU A 1 183 ? 12.594 -7.801 18.073 1.00 39.22 183 LEU A N 1
ATOM 1425 C CA . LEU A 1 183 ? 13.008 -7.014 16.903 1.00 39.22 183 LEU A CA 1
ATOM 1426 C C . LEU A 1 183 ? 13.172 -5.549 17.342 1.00 39.22 183 LEU A C 1
ATOM 1428 O O . LEU A 1 183 ? 12.231 -4.756 17.351 1.00 39.22 183 LEU A O 1
ATOM 1432 N N . GLY A 1 184 ? 14.386 -5.220 17.791 1.00 35.81 184 GLY A N 1
ATOM 1433 C CA . GLY A 1 184 ? 14.699 -4.049 18.620 1.00 35.81 184 GLY A CA 1
ATOM 1434 C C . GLY A 1 184 ? 14.570 -2.659 17.986 1.00 35.81 184 GLY A C 1
ATOM 1435 O O . GLY A 1 184 ? 14.860 -1.690 18.672 1.00 35.81 184 GLY A O 1
ATOM 1436 N N . VAL A 1 185 ? 14.135 -2.513 16.730 1.00 43.31 185 VAL A N 1
ATOM 1437 C CA . VAL A 1 185 ? 14.113 -1.192 16.059 1.00 43.31 185 VAL A CA 1
ATOM 1438 C C . VAL A 1 185 ? 12.711 -0.770 15.617 1.00 43.31 185 VAL A C 1
ATOM 1440 O O . VAL A 1 185 ? 12.299 0.355 15.890 1.00 43.31 185 VAL A O 1
ATOM 1443 N N . PHE A 1 186 ? 11.912 -1.673 15.039 1.00 42.69 186 PHE A N 1
ATOM 1444 C CA . PHE A 1 186 ? 10.531 -1.340 14.658 1.00 42.69 186 PHE A CA 1
ATOM 1445 C C . PHE A 1 186 ? 9.581 -1.283 15.853 1.00 42.69 186 PHE A C 1
ATOM 1447 O O . PHE A 1 186 ? 8.716 -0.411 15.897 1.00 42.69 186 PHE A O 1
ATOM 1454 N N . ALA A 1 187 ? 9.781 -2.141 16.859 1.00 40.62 187 ALA A N 1
ATOM 1455 C CA . ALA A 1 187 ? 8.994 -2.070 18.083 1.00 40.62 187 ALA A CA 1
ATOM 1456 C C . ALA A 1 187 ? 9.176 -0.709 18.773 1.00 40.62 187 ALA A C 1
ATOM 1458 O O . ALA A 1 187 ? 8.190 -0.123 19.193 1.00 40.62 187 ALA A O 1
ATOM 1459 N N . ALA A 1 188 ? 10.395 -0.157 18.818 1.00 38.56 188 ALA A N 1
ATOM 1460 C CA . ALA A 1 188 ? 10.657 1.137 19.448 1.00 38.56 188 ALA A CA 1
ATOM 1461 C C . ALA A 1 188 ? 10.020 2.313 18.683 1.00 38.56 188 ALA A C 1
ATOM 1463 O O . ALA A 1 188 ? 9.384 3.157 19.308 1.00 38.56 188 ALA A O 1
ATOM 1464 N N . ALA A 1 189 ? 10.118 2.343 17.348 1.00 41.41 189 ALA A N 1
ATOM 1465 C CA . ALA A 1 189 ? 9.530 3.408 16.529 1.00 41.41 189 ALA A CA 1
ATOM 1466 C C . ALA A 1 189 ? 7.987 3.378 16.532 1.00 41.41 189 ALA A C 1
ATOM 1468 O O . ALA A 1 189 ? 7.340 4.421 16.653 1.00 41.41 189 ALA A O 1
ATOM 1469 N N . VAL A 1 190 ? 7.385 2.184 16.472 1.00 42.44 190 VAL A N 1
ATOM 1470 C CA . VAL A 1 190 ? 5.924 2.013 16.557 1.00 42.44 190 VAL A CA 1
ATOM 1471 C C . VAL A 1 190 ? 5.421 2.277 17.984 1.00 42.44 190 VAL A C 1
ATOM 1473 O O . VAL A 1 190 ? 4.397 2.939 18.157 1.00 42.44 190 VAL A O 1
ATOM 1476 N N . LEU A 1 191 ? 6.155 1.855 19.024 1.00 39.78 191 LEU A N 1
ATOM 1477 C CA . LEU A 1 191 ? 5.799 2.132 20.423 1.00 39.78 191 LEU A CA 1
ATOM 1478 C C . LEU A 1 191 ? 5.919 3.622 20.769 1.00 39.78 191 LEU A C 1
ATOM 1480 O O . LEU A 1 191 ? 5.000 4.154 21.391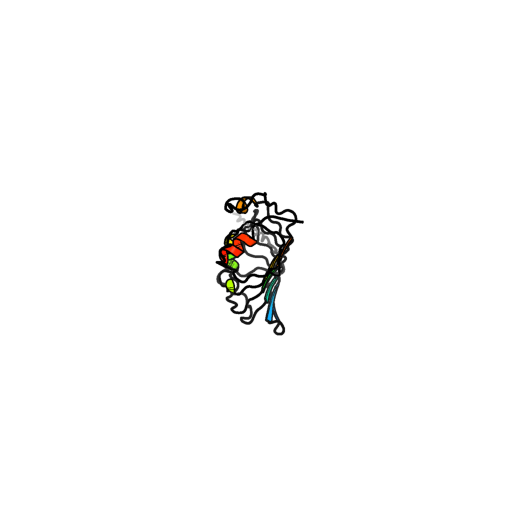 1.00 39.78 191 LEU A O 1
ATOM 1484 N N . GLN A 1 192 ? 6.968 4.320 20.319 1.00 38.81 192 GLN A N 1
ATOM 1485 C CA . GLN A 1 192 ? 7.110 5.770 20.522 1.00 38.81 192 GLN A CA 1
ATOM 1486 C C . GLN A 1 192 ? 5.998 6.563 19.821 1.00 38.81 192 GLN A C 1
ATOM 1488 O O . GLN A 1 192 ? 5.470 7.511 20.398 1.00 38.81 192 GLN A O 1
ATOM 1493 N N . ALA A 1 193 ? 5.570 6.145 18.625 1.00 38.62 193 ALA A N 1
ATOM 1494 C CA . ALA A 1 193 ? 4.438 6.762 17.929 1.00 38.62 193 ALA A CA 1
ATOM 1495 C C . ALA A 1 193 ? 3.073 6.476 18.593 1.00 38.62 193 ALA A C 1
ATOM 1497 O O . ALA A 1 193 ? 2.120 7.223 18.376 1.00 38.62 193 ALA A O 1
ATOM 1498 N N . SER A 1 194 ? 2.967 5.421 19.411 1.00 38.81 194 SER A N 1
ATOM 1499 C CA . SER A 1 194 ? 1.731 5.026 20.110 1.00 38.81 194 SER A CA 1
ATOM 1500 C C . SER A 1 194 ? 1.480 5.755 21.442 1.00 38.81 194 SER A C 1
ATOM 1502 O O . SER A 1 194 ? 0.456 5.519 22.081 1.00 38.81 194 SER A O 1
ATOM 1504 N N . GLY A 1 195 ? 2.394 6.632 21.882 1.00 35.12 195 GLY A N 1
ATOM 1505 C CA . GLY A 1 195 ? 2.231 7.434 23.104 1.00 35.12 195 GLY A CA 1
ATOM 1506 C C . GLY A 1 195 ? 2.303 6.650 24.421 1.00 35.12 195 GLY A C 1
ATOM 1507 O O . GLY A 1 195 ? 1.989 7.199 25.474 1.00 35.12 195 GLY A O 1
ATOM 1508 N N . LYS A 1 196 ? 2.713 5.375 24.399 1.00 42.38 196 LYS A N 1
ATOM 1509 C CA . LYS A 1 196 ? 2.976 4.602 25.620 1.00 42.38 196 LYS A CA 1
ATOM 1510 C C . LYS A 1 196 ? 4.421 4.814 26.064 1.00 42.38 196 LYS A C 1
ATOM 1512 O O . LYS A 1 196 ? 5.339 4.219 25.506 1.00 42.38 196 LYS A O 1
ATOM 1517 N N . GLU A 1 197 ? 4.617 5.642 27.086 1.00 36.41 197 GLU A N 1
ATOM 1518 C CA . GLU A 1 197 ? 5.888 5.724 27.809 1.00 36.41 197 GLU A CA 1
ATOM 1519 C C . GLU A 1 197 ? 6.218 4.355 28.425 1.00 36.41 197 GLU A C 1
ATOM 1521 O O . GLU A 1 197 ? 5.451 3.812 29.225 1.00 36.41 197 GLU A O 1
ATOM 1526 N N . SER A 1 198 ? 7.362 3.769 28.056 1.00 38.66 198 SER A N 1
ATOM 1527 C CA . SER A 1 198 ? 7.871 2.587 28.746 1.00 38.66 198 SER A CA 1
ATOM 1528 C C . SER A 1 198 ? 8.419 3.014 30.108 1.00 38.66 198 SER A C 1
ATOM 1530 O O . SER A 1 198 ? 9.486 3.622 30.194 1.00 38.66 198 SER A O 1
ATOM 1532 N N . SER A 1 199 ? 7.692 2.688 31.175 1.00 34.16 199 SER A N 1
ATOM 1533 C CA . SER A 1 199 ? 8.203 2.749 32.544 1.00 34.16 199 SER A CA 1
ATOM 1534 C C . SER A 1 199 ? 9.437 1.850 32.661 1.00 34.16 199 SER A C 1
ATOM 1536 O O . SER A 1 199 ? 9.378 0.641 32.437 1.00 34.16 199 SER A O 1
ATOM 1538 N N . SER A 1 200 ? 10.576 2.463 32.966 1.00 36.94 200 SER A N 1
ATOM 1539 C CA . SER A 1 200 ? 11.843 1.795 33.211 1.00 36.94 200 SER A CA 1
ATOM 1540 C C . SER A 1 200 ? 11.876 1.240 34.635 1.00 36.94 200 SER A C 1
ATOM 1542 O O . SER A 1 200 ? 11.888 1.974 35.619 1.00 36.94 200 SER A O 1
ATOM 1544 N N . THR A 1 201 ? 11.947 -0.081 34.771 1.00 25.48 201 THR A N 1
ATOM 1545 C CA . THR A 1 201 ? 12.507 -0.713 35.973 1.00 25.48 201 THR A CA 1
ATOM 1546 C C . THR A 1 201 ? 13.257 -1.982 35.569 1.00 25.48 201 THR A C 1
ATOM 1548 O O . THR A 1 201 ? 12.666 -2.854 34.933 1.00 25.48 201 THR A O 1
ATOM 1551 N N . PRO A 1 202 ? 14.557 -2.115 35.892 1.00 31.05 202 PRO A N 1
ATOM 1552 C CA . PRO A 1 202 ? 15.293 -3.348 35.667 1.00 31.05 202 PRO A CA 1
ATOM 1553 C C . PRO A 1 202 ? 15.141 -4.257 36.893 1.00 31.05 202 PRO A C 1
ATOM 1555 O O . PRO A 1 202 ? 15.339 -3.812 38.023 1.00 31.05 202 PRO A O 1
ATOM 1558 N N . ALA A 1 203 ? 14.842 -5.539 36.691 1.00 23.50 203 ALA A N 1
ATOM 1559 C CA . ALA A 1 203 ? 14.963 -6.541 37.745 1.00 23.50 203 ALA A CA 1
ATOM 1560 C C . ALA A 1 203 ? 15.512 -7.861 37.192 1.00 23.50 203 ALA A C 1
ATOM 1562 O O . ALA A 1 203 ? 15.172 -8.297 36.093 1.00 23.50 203 ALA A O 1
ATOM 1563 N N . TYR A 1 204 ? 16.428 -8.419 37.977 1.00 20.42 204 TYR A N 1
ATOM 1564 C CA . TYR A 1 204 ? 17.347 -9.509 37.686 1.00 20.42 204 TYR A CA 1
ATOM 1565 C C . TYR A 1 204 ? 16.684 -10.894 37.583 1.00 20.42 204 TYR A C 1
ATOM 1567 O O . TYR A 1 204 ? 15.614 -11.149 38.128 1.00 20.42 204 TYR A O 1
ATOM 1575 N N . ILE A 1 205 ? 17.413 -11.785 36.908 1.00 24.55 205 ILE A N 1
ATOM 1576 C CA . ILE A 1 205 ? 17.261 -13.247 36.806 1.00 24.55 205 ILE A CA 1
ATOM 1577 C C . ILE A 1 205 ? 17.224 -13.893 38.201 1.00 24.55 205 ILE A C 1
ATOM 1579 O O . ILE A 1 205 ? 18.026 -13.500 39.044 1.00 24.55 205 ILE A O 1
ATOM 1583 N N . THR A 1 206 ? 16.452 -14.969 38.410 1.00 20.52 206 THR A N 1
ATOM 1584 C CA . THR A 1 206 ? 16.958 -16.168 39.118 1.00 20.52 206 THR A CA 1
ATOM 1585 C C . THR A 1 206 ? 16.223 -17.440 38.659 1.00 20.52 206 THR A C 1
ATOM 1587 O O . THR A 1 206 ? 15.005 -17.512 38.792 1.00 20.52 206 THR A O 1
ATOM 1590 N N . LEU A 1 207 ? 17.045 -18.389 38.177 1.00 33.94 207 LEU A N 1
ATOM 1591 C CA . LEU A 1 207 ? 16.865 -19.806 37.790 1.00 33.94 207 LEU A CA 1
ATOM 1592 C C . LEU A 1 207 ? 15.881 -20.146 36.661 1.00 33.94 207 LEU A C 1
ATOM 1594 O O . LEU A 1 207 ? 14.670 -20.298 36.919 1.00 33.94 207 LEU A O 1
#

InterPro domains:
  IPR032675 Leucine-rich repeat domain superfamily [G3DSA:3.80.10.10] (22-173)

Radius of gyration: 24.32 Å; chains: 1; bounding box: 43×44×113 Å

Sequence (207 aa):
MAIFYGVRAFVFCLVVVATSAQNLLRCTYRENDRSTTCRGGTWPAAGETPNIDAETTELGLWDIAFQKVNVAAIPSLPNLEKLSIAHSNWQAGEGTVKLPFKELIRNTNRPALLELGIESSRYGSVDEQEFAGFTSLRKLVMRNNTLSNSCEGLRGKSEFLREPFCCFGNELDWQSGNDKLQLGVFAAAVLQASGKESSSTPAYITL